Protein AF-A0A0B1T9X6-F1 (afdb_monomer)

pLDDT: mean 71.66, std 19.85, range [25.98, 96.75]

Sequence (290 aa):
MVSLGGEGAFPPGSTVHFKTALGASLQAQVVCFDPALKVLVVRDTSSGKPTVRMFNIALISEIREIAGPANGDTLETMFSPSSMSNQQVNDRSAMAENRRCIEAMETDVPLEGQRAFIQLRRTLDDVRWKGEDISVLERVIVRPPYTPESAAALHEGDSQAQSALMHVRKILSKPFVPEVRLTPCCDAPEGNGESHMTDSDDEIPRLPADTLAILQQFQEEQRKIAEGVVDVVAEDWQLSQFWYASETALQLCRELVDAVERKGWIACISCPTLIQYFSDVPVSFYGTKY

Solvent-accessible surface area (backbone atoms only — not comparable to full-atom values): 17979 Å² total; per-residue (Å²): 132,79,82,73,56,66,101,70,72,66,52,53,32,15,30,36,35,31,26,44,79,87,68,51,76,47,68,31,31,31,61,45,64,41,82,87,80,31,38,36,31,29,43,33,51,86,81,78,52,83,39,83,47,78,40,56,52,86,53,43,42,80,71,40,80,79,39,70,51,55,99,73,52,40,73,63,63,75,63,54,67,84,78,70,50,75,65,56,53,52,49,48,50,52,49,51,50,48,55,51,51,48,74,71,51,89,58,95,71,53,72,53,47,53,52,41,48,56,59,46,47,78,80,38,94,51,61,43,78,56,80,85,29,38,37,34,72,90,26,25,38,32,30,78,82,39,45,43,82,40,43,42,42,75,43,87,88,37,69,65,19,51,53,49,36,56,51,51,29,60,51,54,68,49,82,89,73,77,89,70,80,82,72,79,93,79,76,81,86,84,82,81,89,86,89,82,93,80,93,76,99,70,83,68,86,72,68,56,68,69,60,46,52,52,51,50,51,52,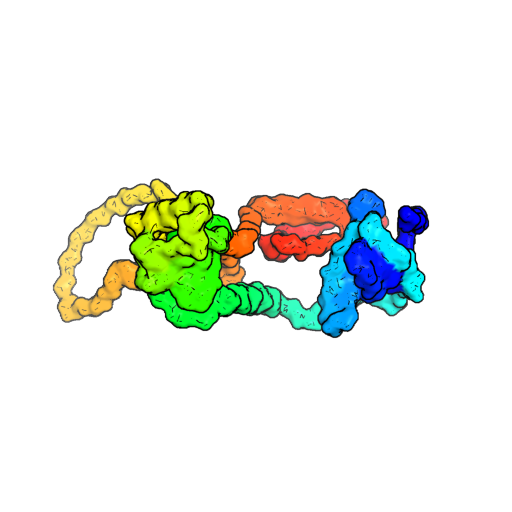53,51,50,53,49,36,57,73,70,68,49,70,70,69,77,74,71,39,75,92,72,72,45,78,69,64,54,72,71,57,32,46,50,51,46,50,54,51,55,68,72,38,56,103,84,62,84,86,82,81,73,99,46,74,56,45,68,70,40,54,79,73,50,75,82,75,74,80,79,71,92,128

Radius of gyration: 28.31 Å; Cα contacts (8 Å, |Δi|>4): 301; chains: 1; bounding box: 58×73×75 Å

Secondary structure (DSSP, 8-state):
-----T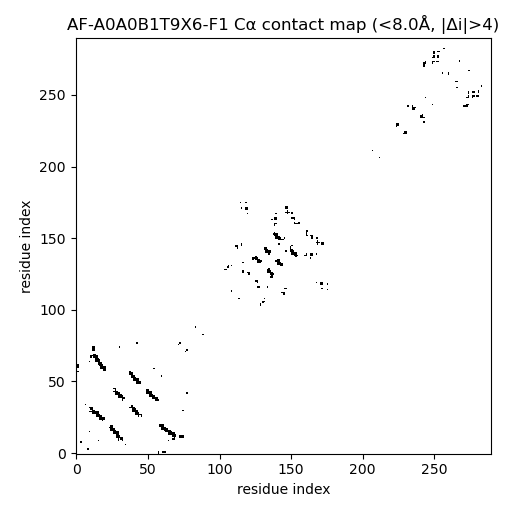TTSS-TT-EEEEE-TTS-EEEEEEEEEETTTTEEEEEE-TTSS-EEEEEEGGG-EEEEEEE---TT--HHHHS--SS--HHHHHHHHHHHHHHHHHHT-SS---HHHHHHHHHHHTT-S-EEEETTEEEETTTEEE-TT-SGGGEEES-TT-HHHHHHHHHHHHHHTS-----PPPPPS--------------------PPPHHHHHHHHHHHHHHHHHHTT--------GGGT-PPPPHHHHHHHHHHHHHHS-TT-----SS-HHHHHHTTTS---------

InterPro domains:
  IPR019181 LSM12, anticodon-binding domain [PF09793] (92-171)
  IPR019181 LSM12, anticodon-binding domain [SM00995] (80-171)
  IPR039683 Protein Lsm12-lik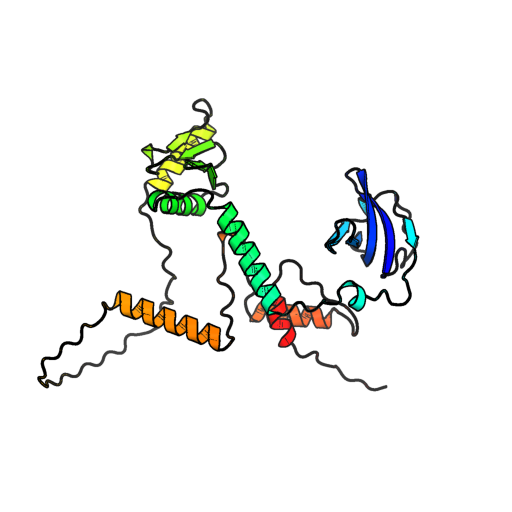e [PTHR13542] (9-175)
  IPR041370 Methyltransferase EEF1AKMT1/ZCCHC4 [PF10237] (235-279)
  IPR047574 AD domain [PS52001] (82-180)
  IPR048478 LSM12, LSM domain [PF21166] (9-62)

Foldseek 3Di:
DPPQDPDPSADQQFWKWWAALVRDIAIFGWHDADPVQQKTWTFGCPVVDTDIDIDNNVRIPDIDGPGHHDDPRDNCSSPVPPDDDPVNVVVVVVVVVVVVVCVQDPDPADPQRVLLQVLLVVPAVDWGDDDQWIQGPVFWIAHPVRALVSIDGPDPPDPVSVVVSVVSNVSRPDDRDDDDDDDPPDDDDDDDDDDDDDDDPPPPPDDDPVVVVVVVVVVVVVVCVVVVVPPDPPDDPVVVLDADDPVRLLVVLVVVLVVAPPDGDDDDDSHVNNVVCNVVHPSPPPDDDD

Organism: Oesophagostomum dentatum (NCBI:txid61180)

Nearest PDB structures (foldseek):
  1y96-assembly2_D  TM=8.268E-01  e=1.806E-02  Homo sapiens
  4zn3-assembly1_A  TM=7.501E-01  e=2.417E-02  Methanocaldococcus jannaschii DSM 2661
  2lq8-assembly1_A  TM=7.899E-01  e=3.051E-02  Thermotoga maritima
  7w2p-assembly1_A  TM=6.243E-01  e=1.431E-02  Homo sapiens
  1m1g-assembly3_C  TM=7.651E-01  e=1.470E-01  Aquifex aeolicus

Mean predicted aligned error: 19.94 Å

Structure (mmCIF, N/CA/C/O backbone):
data_AF-A0A0B1T9X6-F1
#
_entry.id   AF-A0A0B1T9X6-F1
#
loop_
_atom_site.group_PDB
_atom_site.id
_atom_site.type_symbol
_atom_site.label_atom_id
_atom_site.label_alt_id
_atom_site.label_comp_id
_atom_site.label_asym_id
_atom_site.label_entity_id
_atom_site.label_seq_id
_atom_site.pdbx_PDB_ins_code
_atom_site.Cartn_x
_atom_site.Cartn_y
_atom_site.Cartn_z
_atom_site.occupancy
_atom_site.B_iso_or_equiv
_atom_site.auth_seq_id
_atom_site.auth_comp_id
_atom_site.auth_asym_id
_atom_site.auth_atom_id
_atom_site.pdbx_PDB_model_num
ATOM 1 N N . MET A 1 1 ? 8.237 17.333 -22.071 1.00 41.16 1 MET A N 1
ATOM 2 C CA . MET A 1 1 ? 7.999 15.938 -22.493 1.00 41.16 1 MET A CA 1
ATOM 3 C C . MET A 1 1 ? 9.348 15.246 -22.496 1.00 41.16 1 MET A C 1
ATOM 5 O O . MET A 1 1 ? 10.253 15.732 -23.162 1.00 41.16 1 MET A O 1
ATOM 9 N N . VAL A 1 2 ? 9.529 14.225 -21.662 1.00 47.25 2 VAL A N 1
ATOM 10 C CA . VAL A 1 2 ? 10.784 13.468 -21.624 1.00 47.25 2 VAL A CA 1
ATOM 11 C C . VAL A 1 2 ? 10.852 12.658 -22.915 1.00 47.25 2 VAL A C 1
ATOM 13 O O . VAL A 1 2 ? 9.923 11.905 -23.202 1.00 47.25 2 VAL A O 1
ATOM 16 N N . SER A 1 3 ? 11.892 12.859 -23.724 1.00 43.72 3 SER A N 1
ATOM 17 C CA . SER A 1 3 ? 12.101 12.060 -24.930 1.00 43.72 3 SER A CA 1
ATOM 18 C C . SER A 1 3 ? 12.510 10.662 -24.479 1.00 43.72 3 SER A C 1
ATOM 20 O O . SER A 1 3 ? 13.675 10.422 -24.176 1.00 43.72 3 SER A O 1
ATOM 22 N N . LEU A 1 4 ? 11.536 9.764 -24.346 1.00 55.19 4 LEU A N 1
ATOM 23 C CA . LEU A 1 4 ? 11.804 8.350 -24.133 1.00 55.19 4 LEU A CA 1
ATOM 24 C C . LEU A 1 4 ? 12.452 7.857 -25.428 1.00 55.19 4 LEU A C 1
ATOM 26 O O . LEU A 1 4 ? 11.775 7.740 -26.449 1.00 55.19 4 LEU A O 1
ATOM 30 N N . GLY A 1 5 ? 13.772 7.647 -25.410 1.00 42.53 5 GLY A N 1
ATOM 31 C CA . GLY A 1 5 ? 14.417 6.810 -26.421 1.00 42.53 5 GLY A CA 1
ATOM 32 C C . GLY A 1 5 ? 13.645 5.492 -26.524 1.00 42.53 5 GLY A C 1
ATOM 33 O O . GLY A 1 5 ? 13.033 5.077 -25.537 1.00 42.53 5 GLY A O 1
ATOM 34 N N . GLY A 1 6 ? 13.588 4.905 -27.721 1.00 40.66 6 GLY A N 1
ATOM 35 C CA . GLY A 1 6 ? 12.808 3.694 -28.007 1.00 40.66 6 GLY A CA 1
ATOM 36 C C . GLY A 1 6 ? 13.055 2.541 -27.024 1.00 40.66 6 GLY A C 1
ATOM 37 O O . GLY A 1 6 ? 13.938 2.633 -26.174 1.00 40.66 6 GLY A O 1
ATOM 38 N N . GLU A 1 7 ? 12.243 1.482 -27.135 1.00 41.78 7 GLU A N 1
ATOM 39 C CA . GLU A 1 7 ? 12.299 0.249 -26.324 1.00 41.78 7 GLU A CA 1
ATOM 40 C C . GLU A 1 7 ? 13.706 -0.019 -25.753 1.00 41.78 7 GLU A C 1
ATOM 42 O O . GLU A 1 7 ? 14.607 -0.427 -26.481 1.00 41.78 7 GLU A O 1
ATOM 47 N N . GLY A 1 8 ? 13.919 0.291 -24.465 1.00 54.66 8 GLY A N 1
ATOM 48 C CA . GLY A 1 8 ? 15.234 0.156 -23.819 1.00 54.66 8 GLY A CA 1
ATOM 49 C C . GLY A 1 8 ? 15.874 1.420 -23.229 1.00 54.66 8 GLY A C 1
ATOM 50 O O . GLY A 1 8 ? 17.067 1.387 -22.948 1.00 54.66 8 GLY A O 1
ATOM 51 N N . ALA A 1 9 ? 15.136 2.512 -22.987 1.00 67.31 9 ALA A N 1
ATOM 52 C CA . ALA A 1 9 ? 15.718 3.755 -22.449 1.00 67.31 9 ALA A CA 1
ATOM 53 C C . ALA A 1 9 ? 16.514 3.600 -21.133 1.00 67.31 9 ALA A C 1
ATOM 55 O O . ALA A 1 9 ? 17.388 4.422 -20.877 1.00 67.31 9 ALA A O 1
ATOM 56 N N . PHE A 1 10 ? 16.215 2.583 -20.312 1.00 79.00 10 PHE A N 1
ATOM 57 C CA . PHE A 1 10 ? 16.899 2.325 -19.042 1.00 79.00 10 PHE A CA 1
ATOM 58 C C . PHE A 1 10 ? 16.990 0.815 -18.771 1.00 79.00 10 PHE A C 1
ATOM 60 O O . PHE A 1 10 ? 15.999 0.221 -18.330 1.00 79.00 10 PHE A O 1
ATOM 67 N N . PRO A 1 11 ? 18.130 0.161 -19.048 1.00 83.44 11 PRO A N 1
ATOM 68 C CA . PRO A 1 11 ? 18.280 -1.253 -18.737 1.00 83.44 11 PRO A CA 1
ATOM 69 C C . PRO A 1 11 ? 18.243 -1.497 -17.214 1.00 83.44 11 PRO A C 1
ATOM 71 O O . PRO A 1 11 ? 18.708 -0.652 -16.441 1.00 83.44 11 PRO A O 1
ATOM 74 N N . PRO A 1 12 ? 17.705 -2.643 -16.751 1.00 86.81 12 PRO A N 1
ATOM 75 C CA . PRO A 1 12 ? 17.839 -3.059 -15.357 1.00 86.81 12 PRO A CA 1
ATOM 76 C C . PRO A 1 12 ? 19.303 -3.011 -14.907 1.00 86.81 12 PRO A C 1
ATOM 78 O O . PRO A 1 12 ? 20.189 -3.469 -15.624 1.00 86.81 12 PRO A O 1
ATOM 81 N N . GLY A 1 13 ? 19.555 -2.437 -13.732 1.00 87.19 13 GLY A N 1
ATOM 82 C CA . GLY A 1 13 ? 20.894 -2.230 -13.175 1.0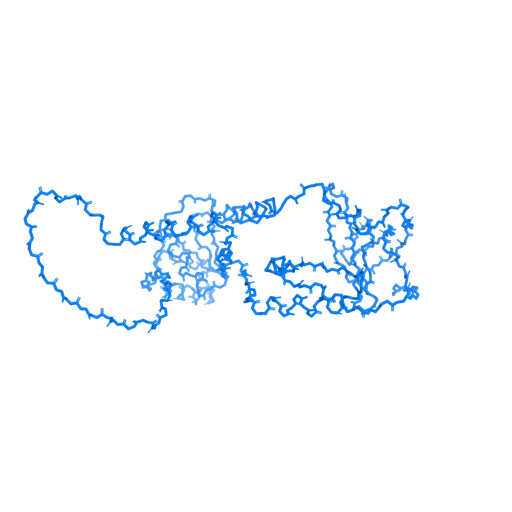0 87.19 13 GLY A CA 1
ATOM 83 C C . GLY A 1 13 ? 21.503 -0.861 -13.457 1.00 87.19 13 GLY A C 1
ATOM 84 O O . GLY A 1 13 ? 22.372 -0.439 -12.695 1.00 87.19 13 GLY A O 1
ATOM 85 N N . SER A 1 14 ? 21.015 -0.117 -14.455 1.00 90.06 14 SER A N 1
ATOM 86 C CA . SER A 1 14 ? 21.470 1.258 -14.688 1.00 90.06 14 SER A CA 1
ATOM 87 C C . SER A 1 14 ? 21.170 2.157 -13.495 1.00 90.06 14 SER A C 1
ATOM 89 O O . SER A 1 14 ? 20.117 2.067 -12.868 1.00 90.06 14 SER A O 1
ATOM 91 N N . THR A 1 15 ? 22.069 3.089 -13.205 1.00 91.88 15 THR A N 1
ATOM 92 C CA . THR A 1 15 ? 21.799 4.174 -12.265 1.00 91.88 15 THR A CA 1
ATOM 93 C C . THR A 1 15 ? 21.240 5.367 -13.022 1.00 91.88 15 THR A C 1
ATOM 95 O O . THR A 1 15 ? 21.870 5.893 -13.943 1.00 91.88 15 THR A O 1
ATOM 98 N N . VAL A 1 16 ? 20.067 5.828 -12.599 1.00 93.81 16 VAL A N 1
ATOM 99 C CA . VAL A 1 16 ? 19.400 7.004 -13.156 1.00 93.81 16 VAL A CA 1
ATOM 100 C C . VAL A 1 16 ? 19.333 8.121 -12.129 1.00 93.81 16 VAL A C 1
ATOM 102 O O . VAL A 1 16 ? 19.187 7.885 -10.930 1.00 93.81 16 VAL A O 1
ATOM 105 N N . HIS A 1 17 ? 19.412 9.351 -12.618 1.00 94.19 17 HIS A N 1
ATOM 106 C CA . HIS A 1 17 ? 19.155 10.560 -11.855 1.00 94.19 17 HIS A CA 1
ATOM 107 C C . HIS A 1 17 ? 17.959 11.292 -12.456 1.00 94.19 17 HIS A C 1
ATOM 109 O O . HIS A 1 17 ? 17.925 11.511 -13.666 1.00 94.19 17 HIS A O 1
ATOM 115 N N . PHE A 1 18 ? 16.994 11.695 -11.632 1.00 94.00 18 PHE A N 1
ATOM 116 C CA . PHE A 1 18 ? 15.799 12.398 -12.096 1.00 94.00 18 PHE A CA 1
ATOM 117 C C . PHE A 1 18 ? 15.167 13.292 -11.027 1.00 94.00 18 PHE A C 1
ATOM 119 O O . PHE A 1 18 ? 15.456 13.162 -9.839 1.00 94.00 18 PHE A O 1
ATOM 126 N N . LYS A 1 19 ? 14.262 14.184 -11.449 1.00 92.44 19 LYS A N 1
ATOM 127 C CA . LYS A 1 19 ? 13.443 15.013 -10.556 1.00 92.44 19 LYS A CA 1
ATOM 128 C C . LYS A 1 19 ? 12.001 14.523 -10.516 1.00 92.44 19 LYS A C 1
ATOM 130 O O . LYS A 1 19 ? 11.356 14.343 -11.549 1.00 92.44 19 LYS A O 1
ATOM 135 N N . THR A 1 20 ? 11.483 14.334 -9.309 1.00 90.69 20 THR A N 1
ATOM 136 C CA . THR A 1 20 ? 10.070 14.010 -9.067 1.00 90.69 20 THR A CA 1
ATOM 137 C C . THR A 1 20 ? 9.169 15.218 -9.348 1.00 90.69 20 THR A C 1
ATOM 139 O O . THR A 1 20 ? 9.634 16.359 -9.347 1.00 90.69 20 THR A O 1
ATOM 142 N N . ALA A 1 21 ? 7.862 14.991 -9.514 1.00 87.31 21 ALA A N 1
ATOM 143 C CA . ALA A 1 21 ? 6.872 16.065 -9.658 1.00 87.31 21 ALA A CA 1
ATOM 144 C C . ALA A 1 21 ? 6.845 17.050 -8.470 1.00 87.31 21 ALA A C 1
ATOM 146 O O . ALA A 1 21 ? 6.421 18.190 -8.627 1.00 87.31 21 ALA A O 1
ATOM 147 N N . LEU A 1 22 ? 7.325 16.626 -7.295 1.00 88.19 22 LEU A N 1
ATOM 148 C CA . LEU A 1 22 ? 7.435 17.453 -6.089 1.00 88.19 22 LEU A CA 1
ATOM 149 C C . LEU A 1 22 ? 8.758 18.241 -6.019 1.00 88.19 22 LEU A C 1
ATOM 151 O O . LEU A 1 22 ? 9.041 18.882 -5.012 1.00 88.19 22 LEU A O 1
ATOM 155 N N . GLY A 1 23 ? 9.597 18.173 -7.057 1.00 84.50 23 GLY A N 1
ATOM 156 C CA . GLY A 1 23 ? 10.872 18.891 -7.138 1.00 84.50 23 GLY A CA 1
ATOM 157 C C . GLY A 1 23 ? 12.052 18.203 -6.444 1.00 84.50 23 GLY A C 1
ATOM 158 O O . GLY A 1 23 ? 13.175 18.692 -6.545 1.00 84.50 23 GLY A O 1
ATOM 159 N N . ALA A 1 24 ? 11.843 17.058 -5.783 1.00 88.25 24 ALA A N 1
ATOM 160 C CA . ALA A 1 24 ? 12.932 16.291 -5.180 1.00 88.25 24 ALA A CA 1
ATOM 161 C C . ALA A 1 24 ? 13.794 15.615 -6.259 1.00 88.25 24 ALA A C 1
ATOM 163 O O . ALA A 1 24 ? 13.250 14.981 -7.167 1.00 88.25 24 ALA A O 1
ATOM 164 N N . SER A 1 25 ? 15.119 15.730 -6.131 1.00 91.75 25 SER A N 1
ATOM 165 C CA . SER A 1 25 ? 16.105 15.061 -6.988 1.00 91.75 25 SER A CA 1
ATOM 166 C C . SER A 1 25 ? 16.466 13.702 -6.396 1.00 91.75 25 SER A C 1
ATOM 168 O O . SER A 1 25 ? 16.796 13.625 -5.213 1.00 91.75 25 SER A O 1
ATOM 170 N N . LEU A 1 26 ? 16.410 12.642 -7.200 1.00 92.50 26 LEU A N 1
ATOM 171 C CA . LEU A 1 26 ? 16.699 11.276 -6.772 1.00 92.50 26 LEU A CA 1
ATOM 172 C C . LEU A 1 26 ? 17.719 10.626 -7.705 1.00 92.50 26 LEU A C 1
ATOM 174 O O . LEU A 1 26 ? 17.610 10.736 -8.925 1.00 92.50 26 LEU A O 1
ATOM 178 N N . GLN A 1 27 ? 18.675 9.913 -7.113 1.00 93.94 27 GLN A N 1
ATOM 179 C CA . GLN A 1 27 ? 19.577 8.998 -7.801 1.00 93.94 27 GLN A CA 1
ATOM 180 C C . GLN A 1 27 ? 19.293 7.579 -7.307 1.00 93.94 27 GLN A C 1
ATOM 182 O O . GLN A 1 27 ? 19.353 7.331 -6.104 1.00 93.94 27 GLN A O 1
ATOM 187 N N . ALA A 1 28 ? 18.962 6.664 -8.213 1.00 93.50 28 ALA A N 1
ATOM 188 C CA . ALA A 1 28 ? 18.563 5.306 -7.854 1.00 93.50 28 ALA A CA 1
ATOM 189 C C . ALA A 1 28 ? 18.888 4.305 -8.971 1.00 93.50 28 ALA A C 1
ATOM 191 O O . ALA A 1 28 ? 19.046 4.684 -10.133 1.00 93.50 28 ALA A O 1
ATOM 192 N N . GLN A 1 29 ? 18.982 3.025 -8.610 1.00 92.31 29 GLN A N 1
ATOM 193 C CA . GLN A 1 29 ? 19.252 1.940 -9.551 1.00 92.31 29 GLN A CA 1
ATOM 194 C C . GLN A 1 29 ? 17.944 1.425 -10.158 1.00 92.31 29 GLN A C 1
ATOM 196 O O . GLN A 1 29 ? 16.970 1.210 -9.442 1.00 92.31 29 GLN A O 1
ATOM 201 N N . VAL A 1 30 ? 17.901 1.228 -11.470 1.00 91.88 30 VAL A N 1
ATOM 202 C CA . VAL A 1 30 ? 16.722 0.754 -12.200 1.00 91.88 30 VAL A CA 1
ATOM 203 C C . VAL A 1 30 ? 16.519 -0.729 -11.928 1.00 91.88 30 VAL A C 1
ATOM 205 O O . VAL A 1 30 ? 17.425 -1.535 -12.116 1.00 91.88 30 VAL A O 1
ATOM 208 N N . VAL A 1 31 ? 15.312 -1.083 -11.498 1.00 89.81 31 VAL A N 1
ATOM 209 C CA . VAL A 1 31 ? 14.886 -2.469 -11.274 1.00 89.81 31 VAL A CA 1
ATOM 210 C C . VAL A 1 31 ? 14.196 -2.985 -12.532 1.00 89.81 31 VAL A C 1
ATOM 212 O O . VAL A 1 31 ? 14.605 -3.987 -13.108 1.00 89.81 31 VAL A O 1
ATOM 215 N N . CYS A 1 32 ? 13.174 -2.265 -12.989 1.00 87.56 32 CYS A N 1
ATOM 216 C CA . CYS A 1 32 ? 12.508 -2.511 -14.259 1.00 87.56 32 CYS A CA 1
ATOM 217 C C . CYS A 1 32 ? 11.812 -1.239 -14.750 1.00 87.56 32 CYS A C 1
ATOM 219 O O . CYS A 1 32 ? 11.565 -0.296 -13.990 1.00 87.56 32 CYS A O 1
ATOM 221 N N . PHE A 1 33 ? 11.496 -1.219 -16.040 1.00 88.62 33 PHE A N 1
ATOM 222 C CA . PHE A 1 33 ? 10.748 -0.144 -16.667 1.00 88.62 33 PHE A CA 1
ATOM 223 C C . PHE A 1 33 ? 9.706 -0.738 -17.609 1.00 88.62 33 PHE A C 1
ATOM 225 O O . PHE A 1 33 ? 10.056 -1.464 -18.536 1.00 88.62 33 PHE A O 1
ATOM 232 N N . ASP A 1 34 ? 8.440 -0.404 -17.370 1.00 86.12 34 ASP A N 1
ATOM 233 C CA . ASP A 1 34 ? 7.341 -0.720 -18.271 1.00 86.12 34 ASP A CA 1
ATOM 234 C C . ASP A 1 34 ? 6.987 0.533 -19.096 1.00 86.12 34 ASP A C 1
ATOM 236 O O . ASP A 1 34 ? 6.410 1.497 -18.567 1.00 86.12 34 ASP A O 1
ATOM 240 N N . PRO A 1 35 ? 7.324 0.562 -20.398 1.00 83.06 35 PRO A N 1
ATOM 241 C CA . PRO A 1 35 ? 7.042 1.705 -21.255 1.00 83.06 35 PRO A CA 1
ATOM 242 C C . PRO A 1 35 ? 5.557 1.864 -21.603 1.00 83.06 35 PRO A C 1
ATOM 244 O O . PRO A 1 35 ? 5.154 2.988 -21.935 1.00 83.06 35 PRO A O 1
ATOM 247 N N . ALA A 1 36 ? 4.760 0.792 -21.544 1.00 84.06 36 ALA A N 1
ATOM 248 C CA . ALA A 1 36 ? 3.329 0.809 -21.836 1.00 84.06 36 ALA A CA 1
ATOM 249 C C . ALA A 1 36 ? 2.547 1.379 -20.647 1.00 84.06 36 ALA A C 1
ATOM 251 O O . ALA A 1 36 ? 1.783 2.331 -20.813 1.00 84.06 36 ALA A O 1
ATOM 252 N N . LEU A 1 37 ? 2.821 0.880 -19.439 1.00 86.75 37 LEU A N 1
ATOM 253 C CA . LEU A 1 37 ? 2.224 1.367 -18.192 1.00 86.75 37 LEU A CA 1
ATOM 254 C C . LEU A 1 37 ? 2.865 2.661 -17.680 1.00 86.75 37 LEU A C 1
ATOM 256 O O . LEU A 1 37 ? 2.345 3.281 -16.753 1.00 86.75 37 LEU A O 1
ATOM 260 N N . LYS A 1 38 ? 3.984 3.088 -18.281 1.00 89.81 38 LYS A N 1
ATOM 261 C CA . LYS A 1 38 ? 4.762 4.262 -17.854 1.00 89.81 38 LYS A CA 1
ATOM 262 C C . LYS A 1 38 ? 5.260 4.127 -16.413 1.00 89.81 38 LYS A C 1
ATOM 264 O O . LYS A 1 38 ? 5.402 5.128 -15.714 1.00 89.81 38 LYS A O 1
ATOM 269 N N . VAL A 1 39 ? 5.560 2.907 -15.976 1.00 91.19 39 VAL A N 1
ATOM 270 C CA . VAL A 1 39 ? 6.010 2.621 -14.610 1.00 91.19 39 VAL A CA 1
ATOM 271 C C . VAL A 1 39 ? 7.515 2.403 -14.607 1.00 91.19 39 VAL A C 1
ATOM 273 O O . VAL A 1 39 ? 8.021 1.492 -15.253 1.00 91.19 39 VAL A O 1
ATOM 276 N N . LEU A 1 40 ? 8.231 3.235 -13.854 1.00 92.06 40 LEU A N 1
ATOM 277 C CA . LEU A 1 40 ? 9.646 3.068 -13.549 1.00 92.06 40 LEU A CA 1
ATOM 278 C C . LEU A 1 40 ? 9.788 2.567 -12.112 1.00 92.06 40 LEU A C 1
ATOM 280 O O . LEU A 1 40 ? 9.362 3.246 -11.176 1.00 92.06 40 LEU A O 1
ATOM 284 N N . VAL A 1 41 ? 10.413 1.408 -11.932 1.00 92.12 41 VAL A N 1
ATOM 285 C CA . VAL A 1 41 ? 10.720 0.852 -10.613 1.00 92.12 41 VAL A CA 1
ATOM 286 C C . VAL A 1 41 ? 12.209 1.010 -10.348 1.00 92.12 41 VAL A C 1
ATOM 288 O O . VAL A 1 41 ? 13.040 0.610 -11.165 1.00 92.12 41 VAL A O 1
ATOM 291 N N . VAL A 1 42 ? 12.553 1.593 -9.201 1.00 92.75 42 VAL A N 1
ATOM 292 C CA . VAL A 1 42 ? 13.942 1.830 -8.798 1.00 92.75 42 VAL A CA 1
ATOM 293 C C . VAL A 1 42 ? 14.217 1.337 -7.383 1.00 92.75 42 VAL A C 1
ATOM 295 O O . VAL A 1 42 ? 13.347 1.365 -6.510 1.00 92.75 42 VAL A O 1
ATOM 298 N N . ARG A 1 43 ? 15.460 0.926 -7.151 1.00 91.44 43 ARG A N 1
ATOM 299 C CA . ARG A 1 43 ? 16.040 0.644 -5.845 1.00 91.44 43 ARG A CA 1
ATOM 300 C C . ARG A 1 43 ? 16.815 1.875 -5.383 1.00 91.44 43 ARG A C 1
ATOM 302 O O . ARG A 1 43 ? 17.817 2.262 -5.981 1.00 91.44 43 ARG A O 1
ATOM 309 N N . ASP A 1 44 ? 16.337 2.479 -4.308 1.00 91.00 44 ASP A N 1
ATOM 310 C CA . ASP A 1 44 ? 16.920 3.645 -3.654 1.00 91.00 44 ASP A CA 1
ATOM 311 C C . ASP A 1 44 ? 17.648 3.208 -2.375 1.00 91.00 44 ASP A C 1
ATOM 313 O O . ASP A 1 44 ? 17.053 2.596 -1.487 1.00 91.00 44 ASP A O 1
ATOM 317 N N . THR A 1 45 ? 18.941 3.507 -2.282 1.00 86.19 45 THR A N 1
ATOM 318 C CA . THR A 1 45 ? 19.784 3.209 -1.112 1.00 86.19 45 THR A CA 1
ATOM 319 C C . THR A 1 45 ? 20.251 4.470 -0.383 1.00 86.19 45 THR A C 1
ATOM 321 O O . THR A 1 45 ? 21.058 4.372 0.539 1.00 86.19 45 THR A O 1
ATOM 324 N N . SER A 1 46 ? 19.754 5.654 -0.760 1.00 81.69 46 SER A N 1
ATOM 325 C CA . SER A 1 46 ? 20.198 6.946 -0.210 1.00 81.69 46 SER A CA 1
ATOM 326 C C . SER A 1 46 ? 19.982 7.083 1.303 1.00 81.69 46 SER A C 1
ATOM 328 O O . SER A 1 46 ? 20.741 7.770 1.980 1.00 81.69 46 SER A O 1
ATOM 330 N N . SER A 1 47 ? 18.987 6.384 1.857 1.00 77.50 47 SER A N 1
ATOM 331 C CA . SER A 1 47 ? 18.656 6.373 3.288 1.00 77.50 47 SER A CA 1
ATOM 332 C C . SER A 1 47 ? 19.431 5.326 4.105 1.00 77.50 47 SER A C 1
ATOM 334 O O . SER A 1 47 ? 19.134 5.115 5.281 1.00 77.50 47 SER A O 1
ATOM 336 N N . GLY A 1 48 ? 20.379 4.610 3.490 1.00 77.25 48 GLY A N 1
ATOM 337 C CA . GLY A 1 48 ? 21.109 3.494 4.103 1.00 77.25 48 GLY A CA 1
ATOM 338 C C . GLY A 1 48 ? 20.318 2.181 4.182 1.00 77.25 48 GLY A C 1
ATOM 339 O O . GLY A 1 48 ? 20.917 1.124 4.372 1.00 77.25 48 GLY A O 1
ATOM 340 N N . LYS A 1 49 ? 18.990 2.208 3.981 1.00 79.56 49 LYS A N 1
ATOM 341 C CA . LYS A 1 49 ? 18.151 1.011 3.814 1.00 79.56 49 LYS A CA 1
ATOM 342 C C . LYS A 1 49 ? 17.662 0.910 2.366 1.00 79.56 49 LYS A C 1
ATOM 344 O O . LYS A 1 49 ? 17.055 1.865 1.879 1.00 79.56 49 LYS A O 1
ATOM 349 N N . PRO A 1 50 ? 17.866 -0.231 1.680 1.00 83.19 50 PRO A N 1
ATOM 350 C CA . PRO A 1 50 ? 17.379 -0.401 0.318 1.00 83.19 50 PRO A CA 1
ATOM 351 C C . PRO A 1 50 ? 15.850 -0.326 0.300 1.00 83.19 50 PRO A C 1
ATOM 353 O O . PRO A 1 50 ? 15.172 -1.098 0.974 1.00 83.19 50 PRO A O 1
ATOM 356 N N . THR A 1 51 ? 15.320 0.619 -0.470 1.00 87.00 51 THR A N 1
ATOM 357 C CA . THR A 1 51 ? 13.886 0.882 -0.612 1.00 87.00 51 THR A CA 1
ATOM 358 C C . THR A 1 51 ? 13.502 0.759 -2.080 1.00 87.00 51 THR A C 1
ATOM 360 O O . THR A 1 51 ? 14.122 1.390 -2.934 1.00 87.00 51 THR A O 1
ATOM 363 N N . VAL A 1 52 ? 12.475 -0.032 -2.387 1.00 90.38 52 VAL A N 1
ATOM 364 C CA . VAL A 1 52 ? 11.899 -0.084 -3.738 1.00 90.38 52 VAL A CA 1
ATOM 365 C C . VAL A 1 52 ? 10.879 1.036 -3.875 1.00 90.38 52 VAL A C 1
ATOM 367 O O . VAL A 1 52 ? 10.003 1.188 -3.024 1.00 90.38 52 VAL A O 1
ATOM 370 N N . ARG A 1 53 ? 10.990 1.833 -4.937 1.00 90.88 53 ARG A N 1
ATOM 371 C CA . ARG A 1 53 ? 10.050 2.912 -5.251 1.00 90.88 53 ARG A CA 1
ATOM 372 C C . ARG A 1 53 ? 9.553 2.765 -6.679 1.00 90.88 53 ARG A C 1
ATOM 374 O O . ARG A 1 53 ? 10.331 2.470 -7.582 1.00 90.88 53 ARG A O 1
ATOM 381 N N . MET A 1 54 ? 8.263 3.010 -6.873 1.00 92.62 54 MET A N 1
ATOM 382 C CA . MET A 1 54 ? 7.615 2.998 -8.181 1.00 92.62 54 MET A CA 1
ATOM 383 C C . MET A 1 54 ? 7.210 4.422 -8.537 1.00 92.62 54 MET A C 1
ATOM 385 O O . MET A 1 54 ? 6.605 5.123 -7.726 1.00 92.62 54 MET A O 1
ATOM 389 N N . PHE A 1 55 ? 7.537 4.848 -9.748 1.00 92.62 55 PHE A N 1
ATOM 390 C CA . PHE A 1 55 ? 7.212 6.170 -10.249 1.00 92.62 55 PHE A CA 1
ATOM 391 C C . PHE A 1 55 ? 6.481 6.067 -11.577 1.00 92.62 55 PHE A C 1
ATOM 393 O O . PHE A 1 55 ? 6.855 5.286 -12.449 1.00 92.62 55 PHE A O 1
ATOM 400 N N . ASN A 1 56 ? 5.480 6.923 -11.761 1.00 92.25 56 ASN A N 1
ATOM 401 C CA . ASN A 1 56 ? 4.966 7.192 -13.092 1.00 92.25 56 ASN A CA 1
ATOM 402 C C . ASN A 1 56 ? 5.989 8.064 -13.836 1.00 92.25 56 ASN A C 1
ATOM 404 O O . ASN A 1 56 ? 6.198 9.224 -13.471 1.00 92.25 56 ASN A O 1
ATOM 408 N N . ILE A 1 57 ? 6.622 7.521 -14.877 1.00 90.94 57 ILE A N 1
ATOM 409 C CA . ILE A 1 57 ? 7.676 8.216 -15.625 1.00 90.94 57 ILE A CA 1
ATOM 410 C C . ILE A 1 57 ? 7.161 9.480 -16.325 1.00 90.94 57 ILE A C 1
ATOM 412 O O . ILE A 1 57 ? 7.933 10.404 -16.560 1.00 90.94 57 ILE A O 1
ATOM 416 N N . ALA A 1 58 ? 5.857 9.570 -16.612 1.00 89.31 58 ALA A N 1
ATOM 417 C CA . ALA A 1 58 ? 5.259 10.775 -17.186 1.00 89.31 58 ALA A CA 1
ATOM 418 C C . ALA A 1 58 ? 5.264 11.966 -16.209 1.00 89.31 58 ALA A C 1
ATOM 420 O O . ALA A 1 58 ? 5.184 13.114 -16.645 1.00 89.31 58 ALA A O 1
ATOM 421 N N . LEU A 1 59 ? 5.374 11.698 -14.903 1.00 90.38 59 LEU A N 1
ATOM 422 C CA . LEU A 1 59 ? 5.445 12.702 -13.837 1.00 90.38 59 LEU A CA 1
ATOM 423 C C . LEU A 1 59 ? 6.885 13.002 -13.396 1.00 90.38 59 LEU A C 1
ATOM 425 O O . LEU A 1 59 ? 7.105 13.788 -12.475 1.00 90.38 59 LEU A O 1
ATOM 429 N N . ILE A 1 60 ? 7.869 12.371 -14.033 1.00 90.00 60 ILE A N 1
ATOM 430 C CA . ILE A 1 60 ? 9.284 12.621 -13.793 1.00 90.00 60 ILE A CA 1
ATOM 431 C C . ILE A 1 60 ? 9.791 13.654 -14.805 1.00 90.00 60 ILE A C 1
ATOM 433 O O . ILE A 1 60 ? 9.443 13.626 -15.985 1.00 90.00 60 ILE A O 1
ATOM 437 N N . SER A 1 61 ? 10.657 14.557 -14.349 1.00 88.12 61 SER A N 1
ATOM 438 C CA . SER A 1 61 ? 11.400 15.474 -15.213 1.00 88.12 61 SER A CA 1
ATOM 439 C C . SER A 1 61 ? 12.905 15.208 -15.137 1.00 88.12 61 SER A C 1
ATOM 441 O O . SER A 1 61 ? 13.411 14.650 -14.165 1.00 88.12 61 SER A O 1
ATOM 443 N N . GLU A 1 62 ? 13.624 15.594 -16.195 1.00 86.19 62 GLU A N 1
ATOM 444 C CA . GLU A 1 62 ? 15.095 15.571 -16.248 1.00 86.19 62 GLU A CA 1
ATOM 445 C C . GLU A 1 62 ? 15.753 14.205 -15.970 1.00 86.19 62 GLU A C 1
ATOM 447 O O . GLU A 1 62 ? 16.888 14.163 -15.498 1.00 86.19 62 GLU A O 1
ATOM 452 N N . ILE A 1 63 ? 15.078 13.091 -16.269 1.00 90.56 63 ILE A N 1
ATOM 453 C CA . ILE A 1 63 ? 15.686 11.766 -16.115 1.00 90.56 63 ILE A CA 1
ATOM 454 C C . ILE A 1 63 ? 16.883 11.592 -17.053 1.00 90.56 63 ILE A C 1
ATOM 456 O O . ILE A 1 63 ? 16.811 11.891 -18.247 1.00 90.56 63 ILE A O 1
ATOM 460 N N . ARG A 1 64 ? 17.995 11.124 -16.489 1.00 90.31 64 ARG A N 1
ATOM 461 C CA . ARG A 1 64 ? 19.239 10.818 -17.195 1.00 90.31 64 ARG A CA 1
ATOM 462 C C . ARG A 1 64 ? 19.826 9.539 -16.629 1.00 90.31 64 ARG A C 1
ATOM 464 O O . ARG A 1 64 ? 19.879 9.373 -15.412 1.00 90.31 64 ARG A O 1
ATOM 471 N N . GLU A 1 65 ? 20.303 8.670 -17.503 1.00 90.12 65 GLU A N 1
ATOM 472 C CA . GLU A 1 65 ? 21.206 7.601 -17.100 1.00 90.12 65 GLU A CA 1
ATOM 473 C C . GLU A 1 65 ? 22.575 8.209 -16.782 1.00 90.12 65 GLU A C 1
ATOM 475 O O . GLU A 1 65 ? 23.113 8.993 -17.565 1.00 90.12 65 GLU A O 1
ATOM 480 N N . ILE A 1 66 ? 23.105 7.895 -15.603 1.00 90.69 66 ILE A N 1
ATOM 481 C CA . ILE A 1 66 ? 24.414 8.379 -15.146 1.00 90.69 66 ILE A CA 1
ATOM 482 C C . ILE A 1 66 ? 25.448 7.254 -15.059 1.00 90.69 66 ILE A C 1
ATOM 484 O O . ILE A 1 66 ? 26.645 7.531 -15.063 1.00 90.69 66 ILE A O 1
ATOM 488 N N . ALA A 1 67 ? 24.998 5.998 -15.007 1.00 88.50 67 ALA A N 1
ATOM 489 C CA . ALA A 1 67 ? 25.835 4.813 -15.137 1.00 88.50 67 ALA A CA 1
ATOM 490 C C . ALA A 1 67 ? 25.004 3.651 -15.697 1.00 88.50 67 ALA A C 1
ATOM 492 O O . ALA A 1 67 ? 23.854 3.481 -15.293 1.00 88.50 67 ALA A O 1
ATOM 493 N N . GLY A 1 68 ? 25.600 2.855 -16.586 1.00 85.38 68 GLY A N 1
ATOM 494 C CA . GLY A 1 68 ? 25.017 1.591 -17.040 1.00 85.38 68 GLY A CA 1
ATOM 495 C C . GLY A 1 68 ? 25.091 0.490 -15.978 1.00 85.38 68 GLY A C 1
ATOM 496 O O . GLY A 1 68 ? 25.696 0.704 -14.923 1.00 85.38 68 GLY A O 1
ATOM 497 N N . PRO A 1 69 ? 24.506 -0.690 -16.245 1.00 83.06 69 PRO A N 1
ATOM 498 C CA . PRO A 1 69 ? 24.585 -1.828 -15.337 1.00 83.06 69 PRO A CA 1
ATOM 499 C C . PRO A 1 69 ? 26.039 -2.287 -15.178 1.00 83.06 69 PRO A C 1
ATOM 501 O O . PRO A 1 69 ? 26.749 -2.490 -16.168 1.00 83.06 69 PRO A O 1
ATOM 504 N N . ALA A 1 70 ? 26.497 -2.455 -13.937 1.00 78.19 70 ALA A N 1
ATOM 505 C CA . ALA A 1 70 ? 27.814 -3.014 -13.664 1.00 78.19 70 ALA A CA 1
ATOM 506 C C . ALA A 1 70 ? 27.805 -4.546 -13.811 1.00 78.19 70 ALA A C 1
ATOM 508 O O . ALA A 1 70 ? 26.768 -5.205 -13.708 1.00 78.19 70 ALA A O 1
ATOM 509 N N . ASN A 1 71 ? 28.985 -5.140 -14.012 1.00 64.69 71 ASN A N 1
ATOM 510 C CA . ASN A 1 71 ? 29.138 -6.596 -14.004 1.00 64.69 71 ASN A CA 1
ATOM 511 C C . ASN A 1 71 ? 28.692 -7.152 -12.640 1.00 64.69 71 ASN A C 1
ATOM 513 O O . ASN A 1 71 ? 29.377 -6.948 -11.640 1.00 64.69 71 ASN A O 1
ATOM 517 N N . GLY A 1 72 ? 27.556 -7.854 -12.613 1.00 64.88 72 GLY A N 1
ATOM 518 C CA . GLY A 1 72 ? 26.959 -8.403 -11.391 1.00 64.88 72 GLY A CA 1
ATOM 519 C C . GLY A 1 72 ? 25.693 -7.689 -10.908 1.00 64.88 72 GLY A C 1
ATOM 520 O O . GLY A 1 72 ? 25.056 -8.197 -9.992 1.00 64.88 72 GLY A O 1
ATOM 521 N N . ASP A 1 73 ? 25.272 -6.583 -11.534 1.00 69.25 73 ASP A N 1
ATOM 522 C CA . ASP A 1 73 ? 23.971 -5.958 -11.262 1.00 69.25 73 ASP A CA 1
ATOM 523 C C . ASP A 1 73 ? 22.836 -6.798 -11.865 1.00 69.25 73 ASP A C 1
ATOM 525 O O . ASP A 1 73 ? 22.286 -6.508 -12.925 1.00 69.25 73 ASP A O 1
ATOM 529 N N . THR A 1 74 ? 22.496 -7.888 -11.181 1.00 69.69 74 THR A N 1
ATOM 530 C CA . THR A 1 74 ? 21.315 -8.703 -11.475 1.00 69.69 74 THR A CA 1
ATOM 531 C C . THR A 1 74 ? 20.219 -8.408 -10.460 1.00 69.69 74 THR A C 1
ATOM 533 O O . THR A 1 74 ? 20.500 -7.968 -9.343 1.00 69.69 74 THR A O 1
ATOM 536 N N . LEU A 1 75 ? 18.962 -8.687 -10.811 1.00 69.00 75 LEU A N 1
ATOM 537 C CA . LEU A 1 75 ? 17.850 -8.568 -9.865 1.00 69.00 75 LEU A CA 1
ATOM 538 C C . LEU A 1 75 ? 18.097 -9.412 -8.595 1.00 69.00 75 LEU A C 1
ATOM 540 O O . LEU A 1 75 ? 17.831 -8.953 -7.486 1.00 69.00 75 LEU A O 1
ATOM 544 N N . GLU A 1 76 ? 18.692 -10.601 -8.749 1.00 69.62 76 GLU A N 1
ATOM 545 C CA . GLU A 1 76 ? 19.106 -11.456 -7.629 1.00 69.62 76 GLU A CA 1
ATOM 546 C C . GLU A 1 76 ? 20.116 -10.762 -6.722 1.00 69.62 76 GLU A C 1
ATOM 548 O O . GLU A 1 76 ? 19.981 -10.805 -5.504 1.00 69.62 76 GLU A O 1
ATOM 553 N N . THR A 1 77 ? 21.111 -10.077 -7.281 1.00 71.31 77 THR A N 1
ATOM 554 C CA . THR A 1 77 ? 22.114 -9.339 -6.501 1.00 71.31 77 THR A CA 1
ATOM 555 C C . THR A 1 77 ? 21.526 -8.068 -5.875 1.00 71.31 77 THR A C 1
ATOM 557 O O . THR A 1 77 ? 21.910 -7.680 -4.770 1.00 71.31 77 THR A O 1
ATOM 560 N N . MET A 1 78 ? 20.533 -7.445 -6.520 1.00 71.62 78 MET A N 1
ATOM 561 C CA . MET A 1 78 ? 19.815 -6.288 -5.973 1.00 71.62 78 MET A CA 1
ATOM 562 C C . MET A 1 78 ? 18.958 -6.633 -4.755 1.00 71.62 78 MET A C 1
ATOM 564 O O . MET A 1 78 ? 18.840 -5.822 -3.835 1.00 71.62 78 MET A O 1
ATOM 568 N N . PHE A 1 79 ? 18.366 -7.824 -4.735 1.00 71.31 79 PHE A N 1
ATOM 569 C CA . PHE A 1 79 ? 17.486 -8.269 -3.654 1.00 71.31 79 PHE A CA 1
ATOM 570 C C . PHE A 1 79 ? 18.048 -9.444 -2.866 1.00 71.31 79 PHE A C 1
ATOM 572 O O . PHE A 1 79 ? 17.307 -10.057 -2.101 1.00 71.31 79 PHE A O 1
ATOM 579 N N . SER A 1 80 ? 19.347 -9.729 -3.019 1.00 62.16 80 SER A N 1
ATOM 580 C CA . SER A 1 80 ? 20.014 -10.821 -2.319 1.00 62.16 80 SER A CA 1
ATOM 581 C C . SER A 1 80 ? 19.696 -10.707 -0.837 1.00 62.16 80 SER A C 1
ATOM 583 O O . SER A 1 80 ? 20.038 -9.689 -0.220 1.00 62.16 80 SER A O 1
ATOM 585 N N . PRO A 1 81 ? 19.014 -11.707 -0.259 1.00 53.06 81 PRO A N 1
ATOM 586 C CA . PRO A 1 81 ? 18.756 -11.691 1.155 1.00 53.06 81 PRO A CA 1
ATOM 587 C C . PRO A 1 81 ? 20.121 -11.816 1.818 1.00 53.06 81 PRO A C 1
ATOM 589 O O . PRO A 1 81 ? 20.770 -12.858 1.748 1.00 53.06 81 PRO A O 1
ATOM 592 N N . SER A 1 82 ? 20.562 -10.773 2.513 1.00 48.84 82 SER A N 1
ATOM 593 C CA . SER A 1 82 ? 21.357 -10.995 3.713 1.00 48.84 82 SER A CA 1
ATOM 594 C C . SER A 1 82 ? 20.451 -11.766 4.678 1.00 48.84 82 SER A C 1
ATOM 596 O O . SER A 1 82 ? 19.741 -11.161 5.472 1.00 48.84 82 SER A O 1
ATOM 598 N N . SER A 1 83 ? 20.370 -13.087 4.460 1.00 41.78 83 SER A N 1
ATOM 599 C CA . SER A 1 83 ? 19.596 -14.102 5.184 1.00 41.78 83 SER A CA 1
ATOM 600 C C . SER A 1 83 ? 18.415 -13.529 5.971 1.00 41.78 83 SER A C 1
ATOM 602 O O . SER A 1 83 ? 18.495 -13.395 7.189 1.00 41.78 83 SER A O 1
ATOM 604 N N . MET A 1 84 ? 17.337 -13.170 5.271 1.00 41.16 84 MET A N 1
ATOM 605 C CA . MET A 1 84 ? 16.042 -12.970 5.915 1.00 41.16 84 MET A CA 1
ATOM 606 C C . MET A 1 84 ? 15.320 -14.317 5.893 1.00 41.16 84 MET A C 1
ATOM 608 O O . MET A 1 84 ? 14.897 -14.760 4.828 1.00 41.16 84 MET A O 1
ATOM 612 N N . SER A 1 85 ? 15.252 -15.008 7.031 1.00 51.62 85 SER A N 1
ATOM 613 C CA . SER A 1 85 ? 14.476 -16.248 7.144 1.00 51.62 85 SER A CA 1
ATOM 614 C C . SER A 1 85 ? 12.975 -15.933 7.088 1.00 51.62 85 SER A C 1
ATOM 616 O O . SER A 1 85 ? 12.558 -14.828 7.444 1.00 51.62 85 SER A O 1
ATOM 618 N N . ASN A 1 86 ? 12.142 -16.904 6.697 1.00 50.09 86 ASN A N 1
ATOM 619 C CA . ASN A 1 86 ? 10.676 -16.775 6.767 1.00 50.09 86 ASN A CA 1
ATOM 620 C C . ASN A 1 86 ? 10.201 -16.336 8.169 1.00 50.09 86 ASN A C 1
ATOM 622 O O . ASN A 1 86 ? 9.218 -15.614 8.299 1.00 50.09 86 ASN A O 1
ATOM 626 N N . GLN A 1 87 ? 10.958 -16.681 9.214 1.00 50.78 87 GLN A N 1
ATOM 627 C CA . GLN A 1 87 ? 10.698 -16.258 10.587 1.00 50.78 87 GLN A CA 1
ATOM 628 C C . GLN A 1 87 ? 10.852 -14.744 10.782 1.00 50.78 87 GLN A C 1
ATOM 630 O O . GLN A 1 87 ? 10.026 -14.132 11.440 1.00 50.78 87 GLN A O 1
ATOM 635 N N . GLN A 1 88 ? 11.819 -14.100 10.124 1.00 49.72 88 GLN A N 1
ATOM 636 C CA . GLN A 1 88 ? 11.992 -12.645 10.202 1.00 49.72 88 GLN A CA 1
ATOM 637 C C . GLN A 1 88 ? 10.941 -11.864 9.397 1.00 49.72 88 GLN A C 1
ATOM 639 O O . GLN A 1 88 ? 10.733 -10.677 9.654 1.00 49.72 88 GLN A O 1
ATOM 644 N N . VAL A 1 89 ? 10.285 -12.494 8.416 1.00 51.75 89 VAL A N 1
ATOM 645 C CA . VAL A 1 89 ? 9.120 -11.918 7.720 1.00 51.75 89 VAL A CA 1
ATOM 646 C C . VAL A 1 89 ? 7.908 -11.932 8.651 1.00 51.75 89 VAL A C 1
ATOM 648 O O . VAL A 1 89 ? 7.260 -10.896 8.807 1.00 51.75 89 VAL A O 1
ATOM 651 N N . ASN A 1 90 ? 7.678 -13.051 9.343 1.00 52.22 90 ASN A N 1
ATOM 652 C CA . ASN A 1 90 ? 6.639 -13.160 10.367 1.00 52.22 90 ASN A CA 1
ATOM 653 C C . ASN A 1 90 ? 6.903 -12.201 11.537 1.00 52.22 90 ASN A C 1
ATOM 655 O O . ASN A 1 90 ? 6.001 -11.468 11.930 1.00 52.22 90 ASN A O 1
ATOM 659 N N . ASP A 1 91 ? 8.148 -12.108 12.015 1.00 51.88 91 ASP A N 1
ATOM 660 C CA . ASP A 1 91 ? 8.536 -11.166 13.069 1.00 51.88 91 ASP A CA 1
ATOM 661 C C . ASP A 1 91 ? 8.367 -9.713 12.620 1.00 51.88 91 ASP A C 1
ATOM 663 O O . ASP A 1 91 ? 7.992 -8.866 13.419 1.00 51.88 91 ASP A O 1
ATOM 667 N N . ARG A 1 92 ? 8.604 -9.385 11.341 1.00 50.81 92 ARG A N 1
ATOM 668 C CA . ARG A 1 92 ? 8.342 -8.036 10.814 1.00 50.81 92 ARG A CA 1
ATOM 669 C C . ARG A 1 92 ? 6.854 -7.718 10.730 1.00 50.81 92 ARG A C 1
ATOM 671 O O . ARG A 1 92 ? 6.514 -6.566 10.987 1.00 50.81 92 ARG A O 1
ATOM 678 N N . SER A 1 93 ? 6.002 -8.687 10.385 1.00 47.59 93 SER A N 1
ATOM 679 C CA . SER A 1 93 ? 4.541 -8.510 10.433 1.00 47.59 93 SER A CA 1
ATOM 680 C C . SER A 1 93 ? 4.097 -8.285 11.873 1.00 47.59 93 SER A C 1
ATOM 682 O O . SER A 1 93 ? 3.531 -7.239 12.174 1.00 47.59 93 SER A O 1
ATOM 684 N N . ALA A 1 94 ? 4.520 -9.165 12.784 1.00 54.72 94 ALA A N 1
ATOM 685 C CA . ALA A 1 94 ? 4.206 -9.083 14.204 1.00 54.72 94 ALA A CA 1
ATOM 686 C C . ALA A 1 94 ? 4.758 -7.806 14.860 1.00 54.72 94 ALA A C 1
ATOM 688 O O . ALA A 1 94 ? 4.087 -7.187 15.675 1.00 54.72 94 ALA A O 1
ATOM 689 N N . MET A 1 95 ? 5.963 -7.352 14.497 1.00 47.97 95 MET A N 1
ATOM 690 C CA . MET A 1 95 ? 6.538 -6.094 14.990 1.00 47.97 95 MET A CA 1
ATOM 691 C C . MET A 1 95 ? 5.869 -4.863 14.374 1.00 47.97 95 MET A C 1
ATOM 693 O O . MET A 1 95 ? 5.781 -3.839 15.045 1.00 47.97 95 MET A O 1
ATOM 697 N N . ALA A 1 96 ? 5.423 -4.916 13.115 1.00 47.41 96 ALA A N 1
ATOM 698 C CA . ALA A 1 96 ? 4.679 -3.824 12.490 1.00 47.41 96 ALA A CA 1
ATOM 699 C C . ALA A 1 96 ? 3.262 -3.709 13.069 1.00 47.41 96 ALA A C 1
ATOM 701 O O . ALA A 1 96 ? 2.803 -2.594 13.309 1.00 47.41 96 ALA A O 1
ATOM 702 N N . GLU A 1 97 ? 2.617 -4.841 13.341 1.00 50.66 97 GLU A N 1
ATOM 703 C CA . GLU A 1 97 ? 1.356 -4.948 14.077 1.00 50.66 97 GLU A CA 1
ATOM 704 C C . GLU A 1 97 ? 1.533 -4.433 15.505 1.00 50.66 97 GLU A C 1
ATOM 706 O O . GLU A 1 97 ? 0.851 -3.494 15.891 1.00 50.66 97 GLU A O 1
ATOM 711 N N . ASN A 1 98 ? 2.535 -4.917 16.245 1.00 44.62 98 ASN A N 1
ATOM 712 C CA . ASN A 1 98 ? 2.818 -4.472 17.611 1.00 44.62 98 ASN A CA 1
ATOM 713 C C . ASN A 1 98 ? 3.150 -2.971 17.655 1.00 44.62 98 ASN A C 1
ATOM 715 O O . ASN A 1 98 ? 2.588 -2.236 18.457 1.00 44.62 98 ASN A O 1
ATOM 719 N N . ARG A 1 99 ? 3.960 -2.458 16.719 1.00 39.81 99 ARG A N 1
ATOM 720 C CA . ARG A 1 99 ? 4.264 -1.021 16.624 1.00 39.81 99 ARG A CA 1
ATOM 721 C C . ARG A 1 99 ? 3.024 -0.171 16.332 1.00 39.81 99 ARG A C 1
ATOM 723 O O . ARG A 1 99 ? 2.957 0.948 16.827 1.00 39.81 99 ARG A O 1
ATOM 730 N N . ARG A 1 100 ? 2.054 -0.684 15.569 1.00 43.09 100 ARG A N 1
ATOM 731 C CA . ARG A 1 100 ? 0.792 0.013 15.257 1.00 43.09 100 ARG A CA 1
ATOM 732 C C . ARG A 1 100 ? -0.262 -0.141 16.355 1.00 43.09 100 ARG A C 1
ATOM 734 O O . ARG A 1 100 ? -1.036 0.784 16.566 1.00 43.09 100 ARG A O 1
ATOM 741 N N . CYS A 1 101 ? -0.249 -1.247 17.096 1.00 43.81 101 CYS A N 1
ATOM 742 C CA . CYS A 1 101 ? -1.009 -1.410 18.335 1.00 43.81 101 CYS A CA 1
ATOM 743 C C . CYS A 1 101 ? -0.481 -0.477 19.435 1.00 43.81 101 CYS A C 1
ATOM 745 O O . CYS A 1 101 ? -1.276 0.132 20.140 1.00 43.81 101 CYS A O 1
ATOM 747 N N . ILE A 1 102 ? 0.842 -0.292 19.528 1.00 41.44 102 ILE A N 1
ATOM 748 C CA . ILE A 1 102 ? 1.476 0.683 20.429 1.00 41.44 102 ILE A CA 1
ATOM 749 C C . ILE A 1 102 ? 1.086 2.117 20.037 1.00 41.44 102 ILE A C 1
ATOM 751 O O . ILE A 1 102 ? 0.755 2.915 20.906 1.00 41.44 102 ILE A O 1
ATOM 755 N N . GLU A 1 103 ? 1.046 2.438 18.738 1.00 43.16 103 GLU A N 1
ATOM 756 C CA . GLU A 1 103 ? 0.586 3.748 18.236 1.00 43.16 103 GLU A CA 1
ATOM 757 C C . GLU A 1 103 ? -0.921 3.989 18.493 1.00 43.16 103 GLU A C 1
ATOM 759 O O . GLU A 1 103 ? -1.379 5.128 18.474 1.00 43.16 103 GLU A O 1
ATOM 764 N N . ALA A 1 104 ? -1.691 2.931 18.787 1.00 46.06 104 ALA A N 1
ATOM 765 C CA . ALA A 1 104 ? -3.102 2.993 19.175 1.00 46.06 104 ALA A CA 1
ATOM 766 C C . ALA A 1 104 ? -3.342 3.000 20.702 1.00 46.06 104 ALA A C 1
ATOM 768 O O . ALA A 1 104 ? -4.486 3.169 21.125 1.00 46.06 104 ALA A O 1
ATOM 769 N N . MET A 1 105 ? -2.305 2.819 21.530 1.00 48.12 105 MET A N 1
ATOM 770 C CA . MET A 1 105 ? -2.417 2.675 22.988 1.00 48.12 105 MET A CA 1
ATOM 771 C C . MET A 1 105 ? -1.316 3.468 23.710 1.00 48.12 105 MET A C 1
ATOM 773 O O . MET A 1 105 ? -0.428 2.904 24.343 1.00 48.12 105 MET A O 1
ATOM 777 N N . GLU A 1 106 ? -1.383 4.800 23.642 1.00 46.09 106 GLU A N 1
ATOM 778 C CA . GLU A 1 106 ? -0.498 5.696 24.410 1.00 46.09 106 GLU A CA 1
ATOM 779 C C . GLU A 1 106 ? -0.911 5.861 25.891 1.00 46.09 106 GLU A C 1
ATOM 781 O O . GLU A 1 106 ? -0.266 6.598 26.635 1.00 46.09 106 GLU A O 1
ATOM 786 N N . THR A 1 107 ? -1.982 5.222 26.376 1.00 48.91 107 THR A N 1
ATOM 787 C CA . THR A 1 107 ? -2.468 5.418 27.758 1.00 48.91 107 THR A CA 1
ATOM 788 C C . THR A 1 107 ? -3.152 4.154 28.283 1.00 48.91 107 THR A C 1
ATOM 790 O O . THR A 1 107 ? -3.683 3.371 27.500 1.00 48.91 107 THR A O 1
ATOM 793 N N . ASP A 1 108 ? -3.112 3.922 29.596 1.00 59.84 108 ASP A N 1
ATOM 794 C CA . ASP A 1 108 ? -3.824 2.830 30.276 1.00 59.84 108 ASP A CA 1
ATOM 795 C C . ASP A 1 108 ? -5.345 3.047 30.139 1.00 59.84 108 ASP A C 1
ATOM 797 O O . ASP A 1 108 ? -5.969 3.749 30.934 1.00 59.84 108 ASP A O 1
ATOM 801 N N . VAL A 1 109 ? -5.931 2.557 29.040 1.00 65.31 109 VAL A N 1
ATOM 802 C CA . VAL A 1 109 ? -7.338 2.804 28.703 1.00 65.31 109 VAL A CA 1
ATOM 803 C C . VAL A 1 109 ? -8.236 1.833 29.479 1.00 65.31 109 VAL A C 1
ATOM 805 O O . VAL A 1 109 ? -8.138 0.617 29.269 1.00 65.31 109 VAL A O 1
ATOM 808 N N . PRO A 1 110 ? -9.182 2.329 30.297 1.00 78.25 110 PRO A N 1
ATOM 809 C CA . PRO A 1 110 ? -10.100 1.480 31.049 1.00 78.25 110 PRO A CA 1
ATOM 810 C C . PRO A 1 110 ? -11.055 0.712 30.116 1.00 78.25 110 PRO A C 1
ATOM 812 O O . PRO A 1 110 ? -11.336 1.136 28.990 1.00 78.25 110 PRO A O 1
ATOM 815 N N . LEU A 1 111 ? -11.577 -0.430 30.578 1.00 77.00 111 LEU A N 1
ATOM 816 C CA . LEU A 1 111 ? -12.412 -1.347 29.782 1.00 77.00 111 LEU A CA 1
ATOM 817 C C . LEU A 1 111 ? -13.634 -0.656 29.154 1.00 77.00 111 LEU A C 1
ATOM 819 O O . LEU A 1 111 ? -14.059 -1.009 28.053 1.00 77.00 111 LEU A O 1
ATOM 823 N N . GLU A 1 112 ? -14.191 0.345 29.830 1.00 84.56 112 GLU A N 1
ATOM 824 C CA . GLU A 1 112 ? -15.296 1.174 29.350 1.00 84.56 112 GLU A CA 1
ATOM 825 C C . GLU A 1 112 ? -14.903 1.963 28.095 1.00 84.56 112 GLU A C 1
ATOM 827 O O . GLU A 1 112 ? -15.658 1.997 27.121 1.00 84.56 112 GLU A O 1
ATOM 832 N N . GLY A 1 113 ? -13.693 2.528 28.086 1.00 85.25 113 GLY A N 1
ATOM 833 C CA . GLY A 1 113 ? -13.144 3.262 26.949 1.00 85.25 113 GLY A CA 1
ATOM 834 C C . GLY A 1 113 ? -12.895 2.356 25.750 1.00 85.25 113 GLY A C 1
ATOM 835 O O . GLY A 1 113 ? -13.271 2.692 24.628 1.00 85.25 113 GLY A O 1
ATOM 836 N N . GLN A 1 114 ? -12.357 1.158 25.990 1.00 81.31 114 GLN A N 1
ATOM 837 C CA . GLN A 1 114 ? -12.156 0.152 24.943 1.00 81.31 114 GLN A CA 1
ATOM 838 C C . GLN A 1 114 ? -13.488 -0.258 24.294 1.00 81.31 114 GLN A C 1
ATOM 840 O O . GLN A 1 114 ? -13.608 -0.272 23.068 1.00 81.31 114 GLN A O 1
ATOM 845 N N . ARG A 1 115 ? -14.522 -0.529 25.106 1.00 85.12 115 ARG A N 1
ATOM 846 C CA . ARG A 1 115 ? -15.870 -0.880 24.623 1.00 85.12 115 ARG A CA 1
ATOM 847 C C . ARG A 1 115 ? -16.485 0.236 23.783 1.00 85.12 115 ARG A C 1
ATOM 849 O O . ARG A 1 115 ? -16.969 -0.035 22.683 1.00 85.12 115 ARG A O 1
ATOM 856 N N . ALA A 1 116 ? -16.435 1.475 24.273 1.00 88.69 116 ALA A N 1
ATOM 857 C CA . ALA A 1 116 ? -16.955 2.638 23.561 1.00 88.69 116 ALA A CA 1
ATOM 858 C C . ALA A 1 116 ? -16.232 2.855 22.223 1.00 88.69 116 ALA A C 1
ATOM 860 O O . ALA A 1 116 ? -16.883 3.050 21.196 1.00 88.69 116 ALA A O 1
ATOM 861 N N . PHE A 1 117 ? -14.901 2.752 22.215 1.00 88.38 117 PHE A N 1
ATOM 862 C CA . PHE A 1 117 ? -14.084 2.903 21.013 1.00 88.38 117 PHE A CA 1
ATOM 863 C C . PHE A 1 117 ? -14.436 1.864 19.941 1.00 88.38 117 PHE A C 1
ATOM 865 O O . PHE A 1 117 ? -14.720 2.228 18.798 1.00 88.38 117 PHE A O 1
ATOM 872 N N . ILE A 1 118 ? -14.499 0.582 20.319 1.00 82.38 118 ILE A N 1
ATOM 873 C CA . ILE A 1 118 ? -14.884 -0.515 19.415 1.00 82.38 118 ILE A CA 1
ATOM 874 C C . ILE A 1 118 ? -16.284 -0.269 18.844 1.00 82.38 118 ILE A C 1
ATOM 876 O O . ILE A 1 118 ? -16.507 -0.374 17.639 1.00 82.38 118 ILE A O 1
ATOM 880 N N . GLN A 1 119 ? -17.236 0.087 19.704 1.00 86.88 119 GLN A N 1
ATOM 881 C CA . GLN A 1 119 ? -18.627 0.277 19.313 1.00 86.88 119 GLN A CA 1
ATOM 882 C C . GLN A 1 119 ? -18.819 1.462 18.359 1.00 86.88 119 GLN A C 1
ATOM 884 O O . GLN A 1 119 ? -19.613 1.361 17.425 1.00 86.88 119 GLN A O 1
ATOM 889 N N . LEU A 1 120 ? -18.077 2.556 18.552 1.00 87.56 120 LEU A N 1
ATOM 890 C CA . LEU A 1 120 ? -18.093 3.716 17.659 1.00 87.56 120 LEU A CA 1
ATOM 891 C C . LEU A 1 120 ? -17.471 3.390 16.300 1.00 87.56 120 LEU A C 1
ATOM 893 O O . LEU A 1 120 ? -18.087 3.655 15.264 1.00 87.56 120 LEU A O 1
ATOM 897 N N . ARG A 1 121 ? -16.294 2.756 16.306 1.00 85.00 121 ARG A N 1
ATOM 898 C CA . ARG A 1 121 ? -15.526 2.426 15.098 1.00 85.00 121 ARG A CA 1
ATOM 899 C C . ARG A 1 121 ? -16.220 1.407 14.192 1.00 85.00 121 ARG A C 1
ATOM 901 O O . ARG A 1 121 ? -15.990 1.402 12.992 1.00 85.00 121 ARG A O 1
ATOM 908 N N . ARG A 1 122 ? -17.133 0.592 14.733 1.00 78.56 122 ARG A N 1
ATOM 909 C CA . ARG A 1 122 ? -17.999 -0.300 13.934 1.00 78.56 122 ARG A CA 1
ATOM 910 C C . ARG A 1 122 ? -18.921 0.436 12.964 1.00 78.56 122 ARG A C 1
ATOM 912 O O . ARG A 1 122 ? -19.398 -0.159 12.006 1.00 78.56 122 ARG A O 1
ATOM 919 N N . THR A 1 123 ? -19.245 1.690 13.256 1.00 79.88 123 THR A N 1
ATOM 920 C CA . THR A 1 123 ? -20.260 2.454 12.512 1.00 79.88 123 THR A CA 1
ATOM 921 C C . THR A 1 123 ? -19.737 3.755 11.922 1.00 79.88 123 THR A C 1
ATOM 923 O O . THR A 1 123 ? -20.442 4.368 11.126 1.00 79.88 123 THR A O 1
ATOM 926 N N . LEU A 1 124 ? -18.547 4.196 12.333 1.00 82.56 124 LEU A N 1
ATOM 927 C CA . LEU A 1 124 ? -17.963 5.482 11.970 1.00 82.56 124 LEU A CA 1
ATOM 928 C C . LEU A 1 124 ? -16.504 5.285 11.553 1.00 82.56 124 LEU A C 1
ATOM 930 O O . LEU A 1 124 ? -15.728 4.681 12.291 1.00 82.56 124 LEU A O 1
ATOM 934 N N . ASP A 1 125 ? -16.144 5.843 10.399 1.00 74.62 125 ASP A N 1
ATOM 935 C CA . ASP A 1 125 ? -14.844 5.600 9.759 1.00 74.62 125 ASP A CA 1
ATOM 936 C C . ASP A 1 125 ? -13.677 6.370 10.407 1.00 74.62 125 ASP A C 1
ATOM 938 O O . ASP A 1 125 ? -12.536 5.915 10.350 1.00 74.62 125 ASP A O 1
ATOM 942 N N . ASP A 1 126 ? -13.937 7.522 11.044 1.00 83.38 126 ASP A N 1
ATOM 943 C CA . ASP A 1 126 ? -12.911 8.327 11.729 1.00 83.38 126 ASP A CA 1
ATOM 944 C C . ASP A 1 126 ? -13.171 8.379 13.242 1.00 83.38 126 ASP A C 1
ATOM 946 O O . ASP A 1 126 ? -13.923 9.223 13.738 1.00 83.38 126 ASP A O 1
ATOM 950 N N . VAL A 1 127 ? -12.565 7.437 13.969 1.00 87.50 127 VAL A N 1
ATOM 951 C CA . VAL A 1 127 ? -12.592 7.332 15.435 1.00 87.50 127 VAL A CA 1
ATOM 952 C C . VAL A 1 127 ? -11.166 7.090 15.925 1.00 87.50 127 VAL A C 1
ATOM 954 O O . VAL A 1 127 ? -10.535 6.103 15.543 1.00 87.50 127 VAL A O 1
ATOM 957 N N . ARG A 1 128 ? -10.642 7.985 16.765 1.00 86.88 128 ARG A N 1
ATOM 958 C CA . ARG A 1 128 ? -9.244 7.976 17.228 1.00 86.88 128 ARG A CA 1
ATOM 959 C C . ARG A 1 128 ? -9.142 8.279 18.718 1.00 86.88 128 ARG A C 1
ATOM 961 O O . ARG A 1 128 ? -9.941 9.043 19.249 1.00 86.88 128 ARG A O 1
ATOM 968 N N . TRP A 1 129 ? -8.124 7.735 19.374 1.00 84.88 129 TRP A N 1
ATOM 969 C CA . TRP A 1 129 ? -7.726 8.179 20.710 1.00 84.88 129 TRP A CA 1
ATOM 970 C C . TRP A 1 129 ? -7.028 9.541 20.642 1.00 84.88 129 TRP A C 1
ATOM 972 O O . TRP A 1 129 ? -6.296 9.831 19.694 1.00 84.88 129 TRP A O 1
ATOM 982 N N . LYS A 1 130 ? -7.262 10.383 21.646 1.00 82.12 130 LYS A N 1
ATOM 983 C CA . LYS A 1 130 ? -6.600 11.673 21.854 1.00 82.12 130 LYS A CA 1
ATOM 984 C C . LYS A 1 130 ? -6.318 11.833 23.348 1.00 82.12 130 LYS A C 1
ATOM 986 O O . LYS A 1 130 ? -7.099 12.443 24.077 1.00 82.12 130 LYS A O 1
ATOM 991 N N . GLY A 1 131 ? -5.203 11.258 23.796 1.00 82.44 131 GLY A N 1
ATOM 992 C CA . GLY A 1 131 ? -4.962 11.037 25.222 1.00 82.44 131 GLY A CA 1
ATOM 993 C C . GLY A 1 131 ? -6.011 10.077 25.787 1.00 82.44 131 GLY A C 1
ATOM 994 O O . GLY A 1 131 ? -6.252 9.024 25.205 1.00 82.44 131 GLY A O 1
ATOM 995 N N . GLU A 1 132 ? -6.680 10.478 26.867 1.00 85.88 132 GLU A N 1
ATOM 996 C CA . GLU A 1 132 ? -7.761 9.709 27.506 1.00 85.88 132 GLU A CA 1
ATOM 997 C C . GLU A 1 132 ? -9.130 9.872 26.815 1.00 85.88 132 GLU A C 1
ATOM 999 O O . GLU A 1 132 ? -10.087 9.187 27.162 1.00 85.88 132 GLU A O 1
ATOM 1004 N N . ASP A 1 133 ? -9.250 10.770 25.834 1.00 91.44 133 ASP A N 1
ATOM 1005 C CA . ASP A 1 133 ? -10.511 11.049 25.145 1.00 91.44 133 ASP A CA 1
ATOM 1006 C C . ASP A 1 133 ? -10.595 10.306 23.795 1.00 91.44 133 ASP A C 1
ATOM 1008 O O . ASP A 1 133 ? -9.587 10.073 23.125 1.00 91.44 133 ASP A O 1
ATOM 1012 N N . ILE A 1 134 ? -11.811 10.002 23.332 1.00 92.31 134 ILE A N 1
ATOM 1013 C CA . ILE A 1 134 ? -12.068 9.483 21.979 1.00 92.31 134 ILE A CA 1
ATOM 1014 C C . ILE A 1 134 ? -12.538 10.637 21.083 1.00 92.31 134 ILE A C 1
ATOM 1016 O O . ILE A 1 134 ? -13.603 11.212 21.309 1.00 92.31 134 ILE A O 1
ATOM 1020 N N . SER A 1 135 ? -11.767 10.960 20.044 1.00 93.38 135 SER A N 1
ATOM 1021 C CA . SER A 1 135 ? -12.150 11.876 18.962 1.00 93.38 135 SER A CA 1
ATOM 1022 C C . SER A 1 135 ? -12.929 11.122 17.886 1.00 93.38 135 SER A C 1
ATOM 1024 O O . SER A 1 135 ? -12.491 10.073 17.416 1.00 93.38 135 SER A O 1
ATOM 1026 N N . VAL A 1 136 ? -14.074 11.660 17.476 1.00 93.38 136 VAL A N 1
ATOM 1027 C CA . VAL A 1 136 ? -14.950 11.089 16.448 1.00 93.38 136 VAL A CA 1
ATOM 1028 C C . VAL A 1 136 ? -15.229 12.143 15.379 1.00 93.38 136 VAL A C 1
ATOM 1030 O O . VAL A 1 136 ? -15.763 13.217 15.678 1.00 93.38 136 VAL A O 1
ATOM 1033 N N . LEU A 1 137 ? -14.889 11.830 14.125 1.00 88.25 137 LEU A N 1
ATOM 1034 C CA . LEU A 1 137 ? -15.073 12.678 12.938 1.00 88.25 137 LEU A CA 1
ATOM 1035 C C . LEU A 1 137 ? -14.463 14.090 13.072 1.00 88.25 137 LEU A C 1
ATOM 1037 O O . LEU A 1 137 ? -14.950 15.020 12.431 1.00 88.25 137 LEU A O 1
ATOM 1041 N N . GLU A 1 138 ? -13.476 14.277 13.961 1.00 88.62 138 GLU A N 1
ATOM 1042 C CA . GLU A 1 138 ? -12.937 15.590 14.374 1.00 88.62 138 GLU A CA 1
ATOM 1043 C C . GLU A 1 138 ? -14.025 16.601 14.793 1.00 88.62 138 GLU A C 1
ATOM 1045 O O . GLU A 1 138 ? -13.860 17.818 14.696 1.00 88.62 138 GLU A O 1
ATOM 1050 N N . ARG A 1 139 ? -15.178 16.098 15.251 1.00 92.25 139 ARG A N 1
ATOM 1051 C CA . ARG A 1 139 ? -16.374 16.900 15.562 1.00 92.25 139 ARG A CA 1
ATOM 1052 C C . ARG A 1 139 ? -16.961 16.606 16.924 1.00 92.25 139 ARG A C 1
ATOM 1054 O O . ARG A 1 139 ? -17.611 17.476 17.498 1.00 92.25 139 ARG A O 1
ATOM 1061 N N . VAL A 1 140 ? -16.755 15.399 17.431 1.00 95.81 140 VAL A N 1
ATOM 1062 C CA . VAL A 1 140 ? -17.276 14.949 18.718 1.00 95.81 140 VAL A CA 1
ATOM 1063 C C . VAL A 1 140 ? -16.128 14.387 19.532 1.00 95.81 140 VAL A C 1
ATOM 1065 O O . VAL A 1 140 ? -15.259 13.703 19.001 1.00 95.81 140 VAL A O 1
ATOM 1068 N N . ILE A 1 141 ? -16.139 14.676 20.825 1.00 96.19 141 ILE A N 1
ATOM 1069 C CA . ILE A 1 141 ? -15.204 14.120 21.790 1.00 96.19 141 ILE A CA 1
ATOM 1070 C C . ILE A 1 141 ? -15.981 13.348 22.853 1.00 96.19 141 ILE A C 1
ATOM 1072 O O . ILE A 1 141 ? -16.986 13.843 23.364 1.00 96.19 141 ILE A O 1
ATOM 1076 N N . VAL A 1 142 ? -15.542 12.131 23.160 1.00 96.25 142 VAL A N 1
ATOM 1077 C CA . VAL A 1 142 ? -16.124 11.272 24.196 1.00 96.25 142 VAL A CA 1
ATOM 1078 C C . VAL A 1 142 ? -15.096 11.100 25.299 1.00 96.25 142 VAL A C 1
ATOM 1080 O O . VAL A 1 142 ? -14.021 10.555 25.063 1.00 96.25 142 VAL A O 1
ATOM 1083 N N . ARG A 1 143 ? -15.431 11.579 26.494 1.00 94.81 143 ARG A N 1
ATOM 1084 C CA . ARG A 1 143 ? -14.538 11.547 27.661 1.00 94.81 143 ARG A CA 1
ATOM 1085 C C . ARG A 1 143 ? -14.873 10.384 28.590 1.00 94.81 143 ARG A C 1
ATOM 1087 O O . ARG A 1 143 ? -16.018 9.917 28.535 1.00 94.81 143 ARG A O 1
ATOM 1094 N N . PRO A 1 144 ? -13.973 9.953 29.492 1.00 92.00 144 PRO A N 1
ATOM 1095 C CA . PRO A 1 144 ? -14.347 9.106 30.625 1.00 92.00 144 PRO A CA 1
ATOM 1096 C C . PRO A 1 144 ? -15.592 9.661 31.348 1.00 92.00 144 PRO A C 1
ATOM 1098 O O . PRO A 1 144 ? -15.691 10.880 31.519 1.00 92.00 144 PRO A O 1
ATOM 1101 N N . PRO A 1 145 ? -16.573 8.827 31.754 1.00 93.06 145 PRO A N 1
ATOM 1102 C CA . PRO A 1 145 ? -16.615 7.355 31.755 1.00 93.06 145 PRO A CA 1
ATOM 1103 C C . PRO A 1 145 ? -17.122 6.709 30.444 1.00 93.06 145 PRO A C 1
ATOM 1105 O O . PRO A 1 145 ? -17.582 5.571 30.453 1.00 93.06 145 PRO A O 1
ATOM 1108 N N . TYR A 1 146 ? -17.031 7.418 29.316 1.00 92.88 146 TYR A N 1
ATOM 1109 C CA . TYR A 1 146 ? -17.366 6.947 27.962 1.00 92.88 146 TYR A CA 1
ATOM 1110 C C . TYR A 1 146 ? -18.842 6.574 27.743 1.00 92.88 146 TYR A C 1
ATOM 1112 O O . TYR A 1 146 ? -19.170 5.631 27.023 1.00 92.88 146 TYR A O 1
ATOM 1120 N N . THR A 1 147 ? -19.747 7.344 28.348 1.00 94.50 147 THR A N 1
ATOM 1121 C CA . THR A 1 147 ? -21.200 7.189 28.212 1.00 94.50 147 THR A CA 1
ATOM 1122 C C . THR A 1 147 ? -21.765 8.154 27.158 1.00 94.50 147 THR A C 1
ATOM 1124 O O . THR A 1 147 ? -21.078 9.086 26.730 1.00 94.50 147 THR A O 1
ATOM 1127 N N . PRO A 1 148 ? -23.029 7.997 26.715 1.00 95.12 148 PRO A N 1
ATOM 1128 C CA . PRO A 1 148 ? -23.665 8.972 25.824 1.00 95.12 148 PRO A CA 1
ATOM 1129 C C . PRO A 1 148 ? -23.609 10.415 26.364 1.00 95.12 148 PRO A C 1
ATOM 1131 O O . PRO A 1 148 ? -23.474 11.379 25.609 1.00 95.12 148 PRO A O 1
ATOM 1134 N N . GLU A 1 149 ? -23.685 10.584 27.679 1.00 95.31 149 GLU A N 1
ATOM 1135 C CA . GLU A 1 149 ? -23.671 11.885 28.346 1.00 95.31 149 GLU A CA 1
ATOM 1136 C C . GLU A 1 149 ? -22.273 12.511 28.361 1.00 95.31 149 GLU A C 1
ATOM 1138 O O . GLU A 1 149 ? -22.164 13.736 28.326 1.00 95.31 149 GLU A O 1
ATOM 1143 N N . SER A 1 150 ? -21.212 11.696 28.355 1.00 94.69 150 SER A N 1
ATOM 1144 C CA . SER A 1 150 ? -19.826 12.178 28.313 1.00 94.69 150 SER A CA 1
ATOM 1145 C C . SER A 1 150 ? -19.346 12.551 26.903 1.00 94.69 150 SER A C 1
ATOM 1147 O O . SER A 1 150 ? -18.223 13.036 26.738 1.00 94.69 150 SER A O 1
ATOM 1149 N N . ALA A 1 151 ? -20.198 12.367 25.888 1.00 95.75 151 ALA A N 1
ATOM 1150 C CA . ALA A 1 151 ? -19.976 12.860 24.536 1.00 95.75 151 ALA A CA 1
ATOM 1151 C C . ALA A 1 151 ? -20.383 14.339 24.401 1.00 95.75 151 ALA A C 1
ATOM 1153 O O . ALA A 1 151 ? -21.489 14.735 24.796 1.00 95.75 151 ALA A O 1
ATOM 1154 N N . ALA A 1 152 ? -19.520 15.138 23.772 1.00 95.50 152 ALA A N 1
ATOM 1155 C CA . ALA A 1 152 ? -19.734 16.558 23.500 1.00 95.50 152 ALA A CA 1
ATOM 1156 C C . ALA A 1 152 ? -19.272 16.943 22.086 1.00 95.50 152 ALA A C 1
ATOM 1158 O O . ALA A 1 152 ? -18.297 16.398 21.569 1.00 95.50 152 ALA A O 1
ATOM 1159 N N . ALA A 1 153 ? -19.960 17.897 21.459 1.00 95.19 153 ALA A N 1
ATOM 1160 C CA . ALA A 1 153 ? -19.514 18.487 20.200 1.00 95.19 153 ALA A CA 1
ATOM 1161 C C . ALA A 1 153 ? -18.299 19.398 20.453 1.00 95.19 153 ALA A C 1
ATOM 1163 O O . ALA A 1 153 ? -18.278 20.148 21.425 1.00 95.19 153 ALA A O 1
ATOM 1164 N N . LEU A 1 154 ? -17.297 19.361 19.571 1.00 89.12 154 LEU A N 1
ATOM 1165 C CA . LEU A 1 154 ? -16.125 20.245 19.640 1.00 89.12 154 LEU A CA 1
ATOM 1166 C C . LEU A 1 154 ? -16.496 21.712 19.373 1.00 89.12 154 LEU A C 1
ATOM 1168 O O . LEU A 1 154 ? -15.895 22.618 19.947 1.00 89.12 154 LEU A O 1
ATOM 1172 N N . HIS A 1 155 ? -17.507 21.939 18.530 1.00 87.88 155 HIS A N 1
ATOM 1173 C CA . HIS A 1 155 ? -18.029 23.260 18.195 1.00 87.88 155 HIS A CA 1
ATOM 1174 C C . HIS A 1 155 ? -19.559 23.274 18.321 1.00 87.88 155 HIS A C 1
ATOM 1176 O O . HIS A 1 155 ? -20.262 22.800 17.433 1.00 87.88 155 HIS A O 1
ATOM 1182 N N . GLU A 1 156 ? -20.087 23.846 19.408 1.00 79.88 156 GLU A N 1
ATOM 1183 C CA . GLU A 1 156 ? -21.536 23.884 19.702 1.00 79.88 156 GLU A CA 1
ATOM 1184 C C . GLU A 1 156 ? -22.365 24.664 18.663 1.00 79.88 156 GLU A C 1
ATOM 1186 O O . GLU A 1 156 ? -23.557 24.414 18.500 1.00 79.88 156 GLU A O 1
ATOM 1191 N N . GLY A 1 157 ? -21.740 25.593 17.932 1.00 80.31 157 GLY A N 1
ATOM 1192 C CA . GLY A 1 157 ? -22.389 26.357 16.862 1.00 80.31 157 GLY A CA 1
ATOM 1193 C C . GLY A 1 157 ? -22.479 25.629 15.516 1.00 80.31 157 GLY A C 1
ATOM 1194 O O . GLY A 1 157 ? -23.123 26.140 14.601 1.00 80.31 157 GLY A O 1
ATOM 1195 N N . ASP A 1 158 ? -21.841 24.463 15.366 1.00 90.56 158 ASP A N 1
ATOM 1196 C CA . ASP A 1 158 ? -21.866 23.699 14.119 1.00 90.56 158 ASP A CA 1
ATOM 1197 C C . ASP A 1 158 ? -23.001 22.664 14.122 1.00 90.56 158 ASP A C 1
ATOM 1199 O O . ASP A 1 158 ? -22.984 21.663 14.844 1.00 90.56 158 ASP A O 1
ATOM 1203 N N . SER A 1 159 ? -23.978 22.879 13.239 1.00 90.56 159 SER A N 1
ATOM 1204 C CA . SER A 1 159 ? -25.084 21.946 12.996 1.00 90.56 159 SER A CA 1
ATOM 1205 C C . SER A 1 159 ? -24.615 20.518 12.685 1.00 90.56 159 SER A C 1
ATOM 1207 O O . SER A 1 159 ? -25.260 19.550 13.099 1.00 90.56 159 SER A O 1
ATOM 1209 N N . GLN A 1 160 ? -23.479 20.365 11.997 1.00 88.50 160 GLN A N 1
ATOM 1210 C CA . GLN A 1 160 ? -22.958 19.053 11.641 1.00 88.50 160 GLN A CA 1
ATOM 1211 C C . GLN A 1 160 ? -22.303 18.359 12.839 1.00 88.50 160 GLN A C 1
ATOM 1213 O O . GLN A 1 160 ? -22.463 17.147 12.992 1.00 88.50 160 GLN A O 1
ATOM 1218 N N . ALA A 1 161 ? -21.631 19.109 13.717 1.00 90.44 161 ALA A N 1
ATOM 1219 C CA . ALA A 1 161 ? -21.107 18.588 14.976 1.00 90.44 161 ALA A CA 1
ATOM 1220 C C . ALA A 1 161 ? -22.239 18.141 15.914 1.00 90.44 161 ALA A C 1
ATOM 1222 O O . ALA A 1 161 ? -22.153 17.068 16.510 1.00 90.44 161 ALA A O 1
ATOM 1223 N N . GLN A 1 162 ? -23.349 18.884 15.965 1.00 92.31 162 GLN A N 1
ATOM 1224 C CA . GLN A 1 162 ? -24.516 18.495 16.757 1.00 92.31 162 GLN A CA 1
ATOM 1225 C C . GLN A 1 162 ? -25.215 17.243 16.202 1.00 92.31 162 GLN A C 1
ATOM 1227 O O . GLN A 1 162 ? -25.635 16.369 16.963 1.00 92.31 162 GLN A O 1
ATOM 1232 N N . SER A 1 163 ? -25.301 17.111 14.874 1.00 92.69 163 SER A N 1
ATOM 1233 C CA . SER A 1 163 ? -25.811 15.891 14.235 1.00 92.69 163 SER A CA 1
ATOM 1234 C C . SER A 1 163 ? -24.906 14.686 14.510 1.00 92.69 163 SER A C 1
ATOM 1236 O O . SER A 1 163 ? -25.401 13.603 14.832 1.00 92.69 163 SER A O 1
ATOM 1238 N N . ALA A 1 164 ? -23.584 14.864 14.413 1.00 92.69 164 ALA A N 1
ATOM 1239 C CA . ALA A 1 164 ? -22.612 13.828 14.750 1.00 92.69 164 ALA A CA 1
ATOM 1240 C C . ALA A 1 164 ? -22.724 13.426 16.229 1.00 92.69 164 ALA A C 1
ATOM 1242 O O . ALA A 1 164 ? -22.749 12.237 16.534 1.00 92.69 164 ALA A O 1
ATOM 1243 N N . LEU A 1 165 ? -22.894 14.392 17.137 1.00 95.56 165 LEU A N 1
ATOM 1244 C CA . LEU A 1 165 ? -23.077 14.141 18.567 1.00 95.56 165 LEU A CA 1
ATOM 1245 C C . LEU A 1 165 ? -24.318 13.283 18.839 1.00 95.56 165 LEU A C 1
ATOM 1247 O O . LEU A 1 165 ? -24.244 12.302 19.578 1.00 95.56 165 LEU A O 1
ATOM 1251 N N . MET A 1 166 ? -25.451 13.610 18.213 1.00 94.69 166 MET A N 1
ATOM 1252 C CA . MET A 1 166 ? -26.676 12.810 18.330 1.00 94.69 166 MET A CA 1
ATOM 1253 C C . MET A 1 166 ? -26.467 11.372 17.835 1.00 94.69 166 MET A C 1
ATOM 1255 O O . MET A 1 166 ? -26.956 10.426 18.457 1.00 94.69 166 MET A O 1
ATOM 1259 N N . HIS A 1 167 ? -25.712 11.193 16.748 1.00 93.88 167 HIS A N 1
ATOM 1260 C CA . HIS A 1 167 ? -25.379 9.873 16.217 1.00 93.88 167 HIS A CA 1
ATOM 1261 C C . HIS A 1 167 ? -24.470 9.088 17.180 1.00 93.88 167 HIS A C 1
ATOM 1263 O O . HIS A 1 167 ? -24.772 7.940 17.505 1.00 93.88 167 HIS A O 1
ATOM 1269 N N . VAL A 1 168 ? -23.413 9.716 17.702 1.00 96.06 168 VAL A N 1
ATOM 1270 C CA . VAL A 1 168 ? -22.489 9.130 18.689 1.00 96.06 168 VAL A CA 1
ATOM 1271 C C . VAL A 1 168 ? -23.239 8.670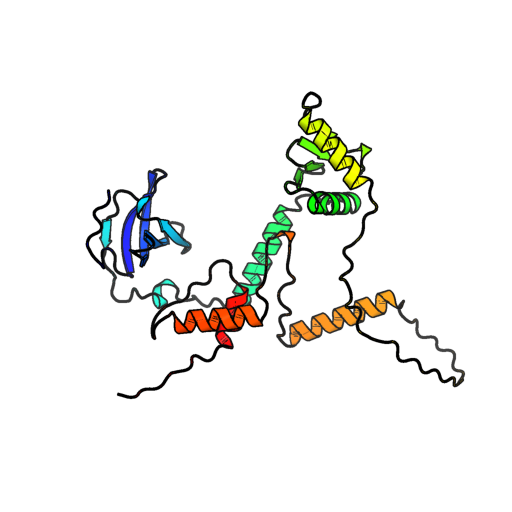 19.940 1.00 96.06 168 VAL A C 1
ATOM 1273 O O . VAL A 1 168 ? -23.097 7.522 20.358 1.00 96.06 168 VAL A O 1
ATOM 1276 N N . ARG A 1 169 ? -24.129 9.505 20.489 1.00 96.75 169 ARG A N 1
ATOM 1277 C CA . ARG A 1 169 ? -24.975 9.143 21.642 1.00 96.75 169 ARG A CA 1
ATOM 1278 C C . ARG A 1 169 ? -25.877 7.946 21.360 1.00 96.75 169 ARG A C 1
ATOM 1280 O O . ARG A 1 169 ? -26.050 7.068 22.206 1.00 96.75 169 ARG A O 1
ATOM 1287 N N . LYS A 1 170 ? -26.439 7.881 20.153 1.00 95.25 170 LYS A N 1
ATOM 1288 C CA . LYS A 1 170 ? -27.261 6.748 19.716 1.00 95.25 170 LYS A CA 1
ATOM 1289 C C . LYS A 1 170 ? -26.452 5.458 19.584 1.00 95.25 170 LYS A C 1
ATOM 1291 O O . LYS A 1 170 ? -26.994 4.383 19.818 1.00 95.25 170 LYS A O 1
ATOM 1296 N N . ILE A 1 171 ? -25.182 5.541 19.196 1.00 92.12 171 ILE A N 1
ATOM 1297 C CA . ILE A 1 171 ? -24.301 4.374 19.156 1.00 92.12 171 ILE A CA 1
ATOM 1298 C C . ILE A 1 171 ? -24.005 3.907 20.578 1.00 92.12 171 ILE A C 1
ATOM 1300 O O . ILE A 1 171 ? -24.282 2.751 20.877 1.00 92.12 171 ILE A O 1
ATOM 1304 N N . LEU A 1 172 ? -23.523 4.797 21.452 1.00 93.12 172 LEU A N 1
ATOM 1305 C CA . LEU A 1 172 ? -23.097 4.470 22.822 1.00 93.12 172 LEU A CA 1
ATOM 1306 C C . LEU A 1 172 ? -24.236 4.002 23.740 1.00 93.12 172 LEU A C 1
ATOM 1308 O O . LEU A 1 172 ? -23.987 3.324 24.727 1.00 93.12 172 LEU A O 1
ATOM 1312 N N . SER A 1 173 ? -25.488 4.341 23.425 1.00 92.56 173 SER A N 1
ATOM 1313 C CA . SER A 1 173 ? -26.660 3.880 24.188 1.00 92.56 173 SER A CA 1
ATOM 1314 C C . SER A 1 173 ? -27.065 2.434 23.888 1.00 92.56 173 SER A C 1
ATOM 1316 O O . SER A 1 173 ? -27.886 1.869 24.611 1.00 92.56 173 SER A O 1
ATOM 1318 N N . LYS A 1 174 ? -26.517 1.812 22.836 1.00 87.56 174 LYS A N 1
ATOM 1319 C CA . LYS A 1 174 ? -26.771 0.394 22.548 1.00 87.56 174 LYS A CA 1
ATOM 1320 C C . LYS A 1 174 ? -25.938 -0.492 23.483 1.00 87.56 174 LYS A C 1
ATOM 1322 O O . LYS A 1 174 ? -24.798 -0.135 23.778 1.00 87.56 174 LYS A O 1
ATOM 1327 N N . PRO A 1 175 ? -26.452 -1.659 23.910 1.00 80.69 175 PRO A N 1
ATOM 1328 C CA . PRO A 1 175 ? -25.658 -2.604 24.686 1.00 80.69 175 PRO A CA 1
ATOM 1329 C C . PRO A 1 175 ? -24.434 -3.050 23.880 1.00 80.69 175 PRO A C 1
ATOM 1331 O O . PRO A 1 175 ? -24.536 -3.320 22.680 1.00 80.69 175 PRO A O 1
ATOM 1334 N N . PHE A 1 176 ? -23.280 -3.132 24.544 1.00 74.25 176 PHE A N 1
ATOM 1335 C CA . PHE A 1 176 ? -22.068 -3.668 23.936 1.00 74.25 176 PHE A CA 1
ATOM 1336 C C . PHE A 1 176 ? -22.285 -5.152 23.626 1.00 74.25 176 PHE A C 1
ATOM 1338 O O . PHE A 1 176 ? -22.477 -5.958 24.534 1.00 74.25 176 PHE A O 1
ATOM 1345 N N . VAL A 1 177 ? -22.266 -5.505 22.342 1.00 68.81 177 VAL A N 1
ATOM 1346 C CA . VAL A 1 177 ? -22.318 -6.895 21.878 1.00 68.81 177 VAL A CA 1
ATOM 1347 C C . VAL A 1 177 ? -20.898 -7.290 21.471 1.00 68.81 177 VAL A C 1
ATOM 1349 O O . VAL A 1 177 ? -20.417 -6.792 20.443 1.00 68.81 177 VAL A O 1
ATOM 1352 N N . PRO A 1 178 ? -20.200 -8.134 22.254 1.00 58.47 178 PRO A N 1
ATOM 1353 C CA . PRO A 1 178 ? -18.945 -8.735 21.821 1.00 58.47 178 PRO A CA 1
ATOM 1354 C C . PRO A 1 178 ? -19.178 -9.478 20.505 1.00 58.47 178 PRO A C 1
ATOM 1356 O O . PRO A 1 178 ? -20.241 -10.066 20.308 1.00 58.47 178 PRO A O 1
ATOM 1359 N N . GLU A 1 179 ? -18.221 -9.434 19.584 1.00 52.50 179 GLU A N 1
ATOM 1360 C CA . GLU A 1 179 ? -18.319 -10.229 18.358 1.00 52.50 179 GLU A CA 1
ATOM 1361 C C . GLU A 1 179 ? -18.229 -11.712 18.720 1.00 52.50 179 GLU A C 1
ATOM 1363 O O . GLU A 1 179 ? -17.158 -12.234 19.017 1.00 52.50 179 GLU A O 1
ATOM 1368 N N . VAL A 1 180 ? -19.375 -12.389 18.748 1.00 48.00 180 VAL A N 1
ATOM 1369 C CA . VAL A 1 180 ? -19.415 -13.848 18.777 1.00 48.00 180 VAL A CA 1
ATOM 1370 C C . VAL A 1 180 ? -19.153 -14.297 17.346 1.00 48.00 180 VAL A C 1
ATOM 1372 O O . VAL A 1 180 ? -19.902 -13.923 16.440 1.00 48.00 180 VAL A O 1
ATOM 1375 N N . ARG A 1 181 ? -18.090 -15.080 17.124 1.00 39.94 181 ARG A N 1
ATOM 1376 C CA . ARG A 1 181 ? -17.911 -15.789 15.851 1.00 39.94 181 ARG A CA 1
ATOM 1377 C C . ARG A 1 181 ? -19.178 -16.609 15.603 1.00 39.94 181 ARG A C 1
ATOM 1379 O O . ARG A 1 181 ? -19.513 -17.472 16.410 1.00 39.94 181 ARG A O 1
ATOM 1386 N N . LEU A 1 182 ? -19.896 -16.305 14.523 1.00 34.97 182 LEU A N 1
ATOM 1387 C CA . LEU A 1 182 ? -21.080 -17.059 14.122 1.00 34.97 182 LEU A CA 1
ATOM 1388 C C . LEU A 1 182 ? -20.670 -18.517 13.895 1.00 34.97 182 LEU A C 1
ATOM 1390 O O . LEU A 1 182 ? -19.860 -18.808 13.016 1.00 34.97 182 LEU A O 1
ATOM 1394 N N . THR A 1 183 ? -21.213 -19.423 14.702 1.00 44.34 183 THR A N 1
ATOM 1395 C CA . THR A 1 183 ? -21.078 -20.860 14.482 1.00 44.34 183 THR A CA 1
ATOM 1396 C C . THR A 1 183 ? -21.965 -21.269 13.298 1.00 44.34 183 THR A C 1
ATOM 1398 O O . THR A 1 183 ? -23.132 -20.867 13.242 1.00 44.34 183 THR A O 1
ATOM 1401 N N . PRO A 1 184 ? -21.450 -22.040 12.322 1.00 34.44 184 PRO A N 1
ATOM 1402 C CA . PRO A 1 184 ? -22.262 -22.579 11.234 1.00 34.44 184 PRO A CA 1
ATOM 1403 C C . PRO A 1 184 ? -23.412 -23.434 11.785 1.00 34.44 184 PRO A C 1
ATOM 1405 O O . PRO A 1 184 ? -23.202 -24.275 12.653 1.00 34.44 184 PRO A O 1
ATOM 1408 N N . CYS A 1 185 ? -24.633 -23.238 11.281 1.00 31.22 185 CYS A N 1
ATOM 1409 C CA . CYS A 1 185 ? -25.852 -23.904 11.769 1.00 31.22 185 CYS A CA 1
ATOM 1410 C C . CYS A 1 185 ? -25.984 -25.391 11.381 1.00 31.22 185 CYS A C 1
ATOM 1412 O O . CYS A 1 185 ? -27.095 -25.921 11.368 1.00 31.22 185 CYS A O 1
ATOM 1414 N N . CYS A 1 186 ? -24.900 -26.064 11.018 1.00 32.56 186 CYS A N 1
ATOM 1415 C CA . CYS A 1 186 ? -24.941 -27.434 10.529 1.00 32.56 186 CYS A CA 1
ATOM 1416 C C . CYS A 1 186 ? -24.114 -28.345 11.426 1.00 32.56 186 CYS A C 1
ATOM 1418 O O . CYS A 1 186 ? -23.014 -28.711 11.051 1.00 32.56 186 CYS A O 1
ATOM 1420 N N . ASP A 1 187 ? -24.684 -28.707 12.576 1.00 35.62 187 ASP A N 1
ATOM 1421 C CA . ASP A 1 187 ? -24.524 -30.038 13.159 1.00 35.62 187 ASP A CA 1
ATOM 1422 C C . ASP A 1 187 ? -25.793 -30.385 13.952 1.00 35.62 187 ASP A C 1
ATOM 1424 O O . ASP A 1 187 ? -26.251 -29.639 14.821 1.00 35.62 187 ASP A O 1
ATOM 1428 N N . ALA A 1 188 ? -26.429 -31.488 13.555 1.00 35.00 188 ALA A N 1
ATOM 1429 C CA . ALA A 1 188 ? -27.640 -32.019 14.169 1.00 35.00 188 ALA A CA 1
ATOM 1430 C C . ALA A 1 188 ? -27.325 -32.648 15.542 1.00 35.00 188 ALA A C 1
ATOM 1432 O O . ALA A 1 188 ? -26.229 -33.173 15.732 1.00 35.00 188 ALA A O 1
ATOM 1433 N N . PRO A 1 189 ? -28.271 -32.651 16.500 1.00 39.44 189 PRO A N 1
ATOM 1434 C CA . PRO A 1 189 ? -28.038 -33.244 17.805 1.00 39.44 189 PRO A CA 1
ATOM 1435 C C . PRO A 1 189 ? -28.244 -34.759 17.720 1.00 39.44 189 PRO A C 1
ATOM 1437 O O . PRO A 1 189 ? -29.374 -35.231 17.583 1.00 39.44 189 PRO A O 1
ATOM 1440 N N . GLU A 1 190 ? -27.171 -35.538 17.839 1.00 35.06 190 GLU A N 1
ATOM 1441 C CA . GLU A 1 190 ? -27.304 -36.952 18.185 1.00 35.06 190 GLU A CA 1
ATOM 1442 C C . GLU A 1 190 ? -27.502 -37.073 19.696 1.00 35.06 190 GLU A C 1
ATOM 1444 O O . GLU A 1 190 ? -26.591 -36.897 20.504 1.00 35.06 190 GLU A O 1
ATOM 1449 N N . GLY A 1 191 ? -28.749 -37.341 20.077 1.00 37.41 191 GLY A N 1
ATOM 1450 C CA . GLY A 1 191 ? -29.073 -37.843 21.398 1.00 37.41 191 GLY A CA 1
ATOM 1451 C C . GLY A 1 191 ? -28.764 -39.333 21.491 1.00 37.41 191 GLY A C 1
ATOM 1452 O O . GLY A 1 191 ? -29.146 -40.103 20.615 1.00 37.41 191 GLY A O 1
ATOM 1453 N N . ASN A 1 192 ? -28.156 -39.744 22.599 1.00 34.19 192 ASN A N 1
ATOM 1454 C CA . ASN A 1 192 ? -28.489 -41.010 23.240 1.00 34.19 192 ASN A CA 1
ATOM 1455 C C . ASN A 1 192 ? -28.080 -40.956 24.712 1.00 34.19 192 ASN A C 1
ATOM 1457 O O . ASN A 1 192 ? -26.932 -40.671 25.047 1.00 34.19 192 ASN A O 1
ATOM 1461 N N . GLY A 1 193 ? -29.053 -41.189 25.590 1.00 40.06 193 GLY A N 1
ATOM 1462 C CA . GLY A 1 193 ? -28.819 -41.382 27.012 1.00 40.06 193 GLY A CA 1
ATOM 1463 C C . GLY A 1 193 ? -28.535 -42.845 27.322 1.00 40.06 193 GLY A C 1
ATOM 1464 O O . GLY A 1 193 ? -29.097 -43.722 26.678 1.00 40.06 193 GLY A O 1
ATOM 1465 N N . GLU A 1 194 ? -27.738 -43.089 28.358 1.00 31.64 194 GLU A N 1
ATOM 1466 C CA . GLU A 1 194 ? -27.836 -44.291 29.183 1.00 31.64 194 GLU A CA 1
ATOM 1467 C C . GLU A 1 194 ? -27.201 -44.036 30.559 1.00 31.64 194 GLU A C 1
ATOM 1469 O O . GLU A 1 194 ? -26.125 -43.458 30.693 1.00 31.64 194 GLU A O 1
ATOM 1474 N N . SER A 1 195 ? -27.939 -44.424 31.595 1.00 42.41 195 SER A N 1
ATOM 1475 C CA . SER A 1 195 ? -27.621 -44.296 33.015 1.00 42.41 195 SER A CA 1
ATOM 1476 C C . SER A 1 195 ? -26.840 -45.507 33.534 1.00 42.41 195 SER A C 1
ATOM 1478 O O . SER A 1 195 ? -27.312 -46.633 33.370 1.00 42.41 195 SER A O 1
ATOM 1480 N N . HIS A 1 196 ? -25.752 -45.299 34.284 1.00 37.03 196 HIS A N 1
ATOM 1481 C CA . HIS A 1 196 ? -25.236 -46.306 35.222 1.00 37.03 196 HIS A CA 1
ATOM 1482 C C . HIS A 1 196 ? -24.570 -45.656 36.447 1.00 37.03 196 HIS A C 1
ATOM 1484 O O . HIS A 1 196 ? -23.669 -44.833 36.312 1.00 37.03 196 HIS A O 1
ATOM 1490 N N . MET A 1 197 ? -25.060 -46.020 37.637 1.00 47.12 197 MET A N 1
ATOM 1491 C CA . MET A 1 197 ? -24.543 -45.629 38.952 1.00 47.12 197 MET A CA 1
ATOM 1492 C C . MET A 1 197 ? -23.315 -46.468 39.326 1.00 47.12 197 MET A C 1
ATOM 1494 O O . MET A 1 197 ? -23.435 -47.688 39.366 1.00 47.12 197 MET A O 1
ATOM 1498 N N . THR A 1 198 ? -22.223 -45.825 39.747 1.00 31.34 198 THR A N 1
ATOM 1499 C CA . THR A 1 198 ? -21.318 -46.348 40.787 1.00 31.34 198 THR A CA 1
ATOM 1500 C C . THR A 1 198 ? -20.706 -45.195 41.584 1.00 31.34 198 THR A C 1
ATOM 1502 O O . THR A 1 198 ? -20.132 -44.268 41.020 1.00 31.34 198 THR A O 1
ATOM 1505 N N . ASP A 1 199 ? -20.885 -45.308 42.892 1.00 40.00 199 ASP A N 1
ATOM 1506 C CA . ASP A 1 199 ? -20.472 -44.480 44.024 1.00 40.00 199 ASP A CA 1
ATOM 1507 C C . ASP A 1 199 ? -18.938 -44.448 44.208 1.00 40.00 199 ASP A C 1
ATOM 1509 O O . ASP A 1 199 ? -18.319 -45.506 44.331 1.00 40.00 199 ASP A O 1
ATOM 1513 N N . SER A 1 200 ? -18.328 -43.253 44.182 1.00 38.16 200 SER A N 1
ATOM 1514 C CA . SER A 1 200 ? -16.993 -42.963 44.739 1.00 38.16 200 SER A CA 1
ATOM 1515 C C . SER A 1 200 ? -16.765 -41.443 44.800 1.00 38.16 200 SER A C 1
ATOM 1517 O O . SER A 1 200 ? -16.445 -40.804 43.79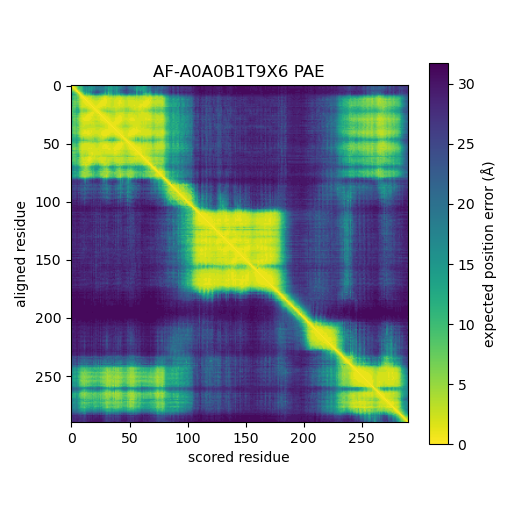6 1.00 38.16 200 SER A O 1
ATOM 1519 N N . ASP A 1 201 ? -16.929 -40.896 46.002 1.00 45.19 201 ASP A N 1
ATOM 1520 C CA . ASP A 1 201 ? -16.727 -39.502 46.426 1.00 45.19 201 ASP A CA 1
ATOM 1521 C C . ASP A 1 201 ? -15.249 -39.046 46.340 1.00 45.19 201 ASP A C 1
ATOM 1523 O O . ASP A 1 201 ? -14.559 -38.891 47.341 1.00 45.19 201 ASP A O 1
ATOM 1527 N N . ASP A 1 202 ? -14.758 -38.792 45.129 1.00 46.03 202 ASP A N 1
ATOM 1528 C CA . ASP A 1 202 ? -13.645 -37.862 44.894 1.00 46.03 202 ASP A CA 1
ATOM 1529 C C . ASP A 1 202 ? -14.044 -36.962 43.720 1.00 46.03 202 ASP A C 1
ATOM 1531 O O . ASP A 1 202 ? -13.648 -37.157 42.566 1.00 46.03 202 ASP A O 1
ATOM 1535 N N . GLU A 1 203 ? -14.909 -35.983 43.997 1.00 49.97 203 GLU A N 1
ATOM 1536 C CA . GLU A 1 203 ? -15.265 -34.946 43.032 1.00 49.97 203 GLU A CA 1
ATOM 1537 C C . GLU A 1 203 ? -14.041 -34.045 42.803 1.00 49.97 203 GLU A C 1
ATOM 1539 O O . GLU A 1 203 ? -13.857 -33.001 43.427 1.00 49.97 203 GLU A O 1
ATOM 1544 N N . ILE A 1 204 ? -13.157 -34.491 41.904 1.00 53.69 204 ILE A N 1
ATOM 1545 C CA . ILE A 1 204 ? -12.090 -33.674 41.325 1.00 53.69 204 ILE A CA 1
ATOM 1546 C C . ILE A 1 204 ? -12.757 -32.381 40.843 1.00 53.69 204 ILE A C 1
ATOM 1548 O O . ILE A 1 204 ? -13.678 -32.477 40.024 1.00 53.69 204 ILE A O 1
ATOM 1552 N N . PRO A 1 205 ? -12.323 -31.193 41.306 1.00 53.97 205 PRO A N 1
ATOM 1553 C CA . PRO A 1 205 ? -12.918 -29.931 40.896 1.00 53.97 205 PRO A CA 1
ATOM 1554 C C . PRO A 1 205 ? -12.928 -29.848 39.372 1.00 53.97 205 PRO A C 1
ATOM 1556 O O . PRO A 1 205 ? -11.878 -29.739 38.733 1.00 53.97 205 PRO A O 1
ATOM 1559 N N . ARG A 1 206 ? -14.113 -29.955 38.769 1.00 55.47 206 ARG A N 1
ATOM 1560 C CA . ARG A 1 206 ? -14.256 -29.816 37.324 1.00 55.47 206 ARG A CA 1
ATOM 1561 C C . ARG A 1 206 ? -14.282 -28.332 37.015 1.00 55.47 206 ARG A C 1
ATOM 1563 O O . ARG A 1 206 ? -15.021 -27.568 37.633 1.00 55.47 206 ARG A O 1
ATOM 1570 N N . LEU A 1 207 ? -13.444 -27.924 36.069 1.00 59.22 207 LEU A N 1
ATOM 1571 C CA . LEU A 1 207 ? -13.478 -26.567 35.543 1.00 59.22 207 LEU A CA 1
ATOM 1572 C C . LEU A 1 207 ? -14.899 -26.264 35.036 1.00 59.22 207 LEU A C 1
ATOM 1574 O O . LEU A 1 207 ? -15.527 -27.153 34.452 1.00 59.22 207 LEU A O 1
ATOM 1578 N N . PRO A 1 208 ? -15.404 -25.033 35.231 1.00 82.06 208 PRO A N 1
ATOM 1579 C CA . PRO A 1 208 ? -16.637 -24.597 34.589 1.00 82.06 208 PRO A CA 1
ATOM 1580 C C . PRO A 1 208 ? -16.577 -24.890 33.087 1.00 82.06 208 PRO A C 1
ATOM 1582 O O . PRO A 1 208 ? -15.519 -24.720 32.477 1.00 82.06 208 PRO A O 1
ATOM 1585 N N . ALA A 1 209 ? -17.693 -25.330 32.501 1.00 75.44 209 ALA A N 1
ATOM 1586 C CA . ALA A 1 209 ? -17.751 -25.761 31.101 1.00 75.44 209 ALA A CA 1
ATOM 1587 C C . ALA A 1 209 ? -17.185 -24.700 30.142 1.00 75.44 209 ALA A C 1
ATOM 1589 O O . ALA A 1 209 ? -16.415 -25.029 29.242 1.00 75.44 209 ALA A O 1
ATOM 1590 N N . ASP A 1 210 ? -17.475 -23.429 30.416 1.00 70.94 210 ASP A N 1
ATOM 1591 C CA . ASP A 1 210 ? -16.985 -22.290 29.642 1.00 70.94 210 ASP A CA 1
ATOM 1592 C C . ASP A 1 210 ? -15.453 -22.177 29.703 1.00 70.94 210 ASP A C 1
ATOM 1594 O O . ASP A 1 210 ? -14.786 -22.042 28.679 1.00 70.94 210 ASP A O 1
ATOM 1598 N N . THR A 1 211 ? -14.864 -22.301 30.896 1.00 71.56 211 THR A N 1
ATOM 1599 C CA . THR A 1 211 ? -13.406 -22.261 31.088 1.00 71.56 211 THR A CA 1
ATOM 1600 C C . THR A 1 211 ? -12.720 -23.459 30.434 1.00 71.56 211 THR A C 1
ATOM 1602 O O . THR A 1 211 ? -11.627 -23.330 29.883 1.00 71.56 211 THR A O 1
ATOM 1605 N N . LEU A 1 212 ? -13.359 -24.629 30.482 1.00 73.94 212 LEU A N 1
ATOM 1606 C CA . LEU A 1 212 ? -12.858 -25.859 29.875 1.00 73.94 212 LEU A CA 1
ATOM 1607 C C . LEU A 1 212 ? -12.859 -25.755 28.341 1.00 73.94 212 LEU A C 1
ATOM 1609 O O . LEU A 1 212 ? -11.869 -26.120 27.711 1.00 73.94 212 LEU A O 1
ATOM 1613 N N . ALA A 1 213 ? -13.910 -25.174 27.755 1.00 75.75 213 ALA A N 1
ATOM 1614 C CA . ALA A 1 213 ? -13.989 -24.895 26.323 1.00 75.75 213 ALA A CA 1
ATOM 1615 C C . ALA A 1 213 ? -12.900 -23.908 25.870 1.00 75.75 213 ALA A C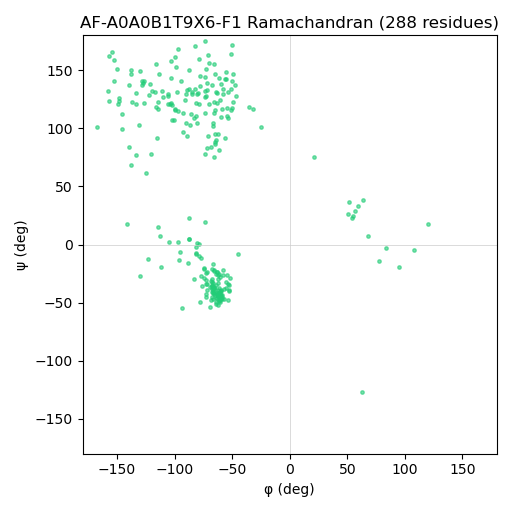 1
ATOM 1617 O O . ALA A 1 213 ? -12.225 -24.153 24.872 1.00 75.75 213 ALA A O 1
ATOM 1618 N N . ILE A 1 214 ? -12.660 -22.842 26.645 1.00 77.25 214 ILE A N 1
ATOM 1619 C CA . ILE A 1 214 ? -11.582 -21.877 26.370 1.00 77.25 214 ILE A CA 1
ATOM 1620 C C . ILE A 1 214 ? -10.209 -22.565 26.405 1.00 77.25 214 ILE A C 1
ATOM 1622 O O . ILE A 1 214 ? -9.375 -22.335 25.531 1.00 77.25 214 ILE A O 1
ATOM 1626 N N . LEU A 1 215 ? -9.965 -23.435 27.390 1.00 69.62 215 LEU A N 1
ATOM 1627 C CA . LEU A 1 215 ? -8.701 -24.168 27.506 1.00 69.62 215 LEU A CA 1
ATOM 1628 C C . LEU A 1 215 ? -8.499 -25.174 26.371 1.00 69.62 215 LEU A C 1
ATOM 1630 O O . LEU A 1 215 ? -7.391 -25.276 25.848 1.00 69.62 215 LEU A O 1
ATOM 1634 N N . GLN A 1 216 ? -9.549 -25.895 25.977 1.00 79.50 216 GLN A N 1
ATOM 1635 C CA . GLN A 1 216 ? -9.497 -26.811 24.837 1.00 79.50 216 GLN A CA 1
ATOM 1636 C C . GLN A 1 216 ? -9.194 -26.054 23.544 1.00 79.50 216 GLN A C 1
ATOM 1638 O O . GLN A 1 216 ? -8.308 -26.462 22.797 1.00 79.50 216 GLN A O 1
ATOM 1643 N N . GLN A 1 217 ? -9.850 -24.913 23.325 1.00 79.00 217 GLN A N 1
ATOM 1644 C CA . GLN A 1 217 ? -9.589 -24.056 22.173 1.00 79.00 217 GLN A CA 1
ATOM 1645 C C . GLN A 1 217 ? -8.145 -23.529 22.168 1.00 79.00 217 GLN A C 1
ATOM 1647 O O . GLN A 1 217 ? -7.474 -23.588 21.141 1.00 79.00 217 GLN A O 1
ATOM 1652 N N . PHE A 1 218 ? -7.627 -23.090 23.317 1.00 76.81 218 PHE A N 1
ATOM 1653 C CA . PHE A 1 218 ? -6.238 -22.642 23.433 1.00 76.81 218 PHE A CA 1
ATOM 1654 C C . PHE A 1 218 ? -5.235 -23.769 23.129 1.00 76.81 218 PHE A C 1
ATOM 1656 O O . PHE A 1 218 ? -4.240 -23.553 22.442 1.00 76.81 218 PHE A O 1
ATOM 1663 N N . GLN A 1 219 ? -5.485 -24.990 23.609 1.00 70.75 219 GLN A N 1
ATOM 1664 C CA . GLN A 1 219 ? -4.625 -26.149 23.332 1.00 70.75 219 GLN A CA 1
ATOM 1665 C C . GLN A 1 219 ? -4.668 -26.575 21.856 1.00 70.75 219 GLN A C 1
ATOM 1667 O O . GLN A 1 219 ? -3.640 -26.960 21.298 1.00 70.75 219 GLN A O 1
ATOM 1672 N N . GLU A 1 220 ? -5.838 -26.483 21.222 1.00 75.88 220 GLU A N 1
ATOM 1673 C CA . GLU A 1 220 ? -6.036 -26.694 19.785 1.00 75.88 220 GLU A CA 1
ATOM 1674 C C . GLU A 1 220 ? -5.216 -25.683 18.964 1.00 75.88 220 GLU A C 1
ATOM 1676 O O . GLU A 1 220 ? -4.485 -26.069 18.052 1.00 75.88 220 GLU A O 1
ATOM 1681 N N . GLU A 1 221 ? -5.276 -24.398 19.334 1.00 62.62 221 GLU A N 1
ATOM 1682 C CA . GLU A 1 221 ? -4.493 -23.323 18.714 1.00 62.62 221 GLU A CA 1
ATOM 1683 C C . GLU A 1 221 ? -2.982 -23.560 18.865 1.00 62.62 221 GLU A C 1
ATOM 1685 O O . GLU A 1 221 ? -2.251 -23.489 17.877 1.00 62.62 221 GLU A O 1
ATOM 1690 N N . GLN A 1 222 ? -2.503 -23.935 20.060 1.00 60.84 222 GLN A N 1
ATOM 1691 C CA . GLN A 1 222 ? -1.085 -24.263 20.282 1.00 60.84 222 GLN A CA 1
ATOM 1692 C C . GLN A 1 222 ? -0.618 -25.459 19.438 1.00 60.84 222 GLN A C 1
ATOM 1694 O O . GLN A 1 222 ? 0.506 -25.457 18.930 1.00 60.84 222 GLN A O 1
ATOM 1699 N N . ARG A 1 223 ? -1.476 -26.471 19.249 1.00 66.44 223 ARG A N 1
ATOM 1700 C CA . ARG A 1 223 ? -1.171 -27.634 18.404 1.00 66.44 223 ARG A CA 1
ATOM 1701 C C . ARG A 1 223 ? -1.075 -27.251 16.926 1.00 66.44 223 ARG A C 1
ATOM 1703 O O . ARG A 1 223 ? -0.098 -27.624 16.282 1.00 66.44 223 ARG A O 1
ATOM 1710 N N . LYS A 1 224 ? -2.016 -26.450 16.413 1.00 55.00 224 LYS A N 1
ATOM 1711 C CA . LYS A 1 224 ? -1.975 -25.929 15.032 1.00 55.00 224 LYS A CA 1
ATOM 1712 C C . LYS A 1 224 ? -0.705 -25.114 14.759 1.00 55.00 224 LYS A C 1
ATOM 1714 O O . LYS A 1 224 ? -0.054 -25.319 13.737 1.00 55.00 224 LYS A O 1
ATOM 1719 N N . ILE A 1 225 ? -0.309 -24.256 15.707 1.00 51.75 225 ILE A N 1
ATOM 1720 C CA . ILE A 1 225 ? 0.934 -23.470 15.632 1.00 51.75 225 ILE A CA 1
ATOM 1721 C C . ILE A 1 225 ? 2.166 -24.389 15.561 1.00 51.75 225 ILE A C 1
ATOM 1723 O O . ILE A 1 225 ? 3.066 -24.151 14.756 1.00 51.75 225 ILE A O 1
ATOM 1727 N N . ALA A 1 226 ? 2.209 -25.450 16.373 1.00 45.38 226 ALA A N 1
ATOM 1728 C CA . ALA A 1 226 ? 3.321 -26.404 16.399 1.00 45.38 226 ALA A CA 1
ATOM 1729 C C . ALA A 1 226 ? 3.422 -27.263 15.123 1.00 45.38 226 ALA A C 1
ATOM 1731 O O . ALA A 1 226 ? 4.524 -27.626 14.714 1.00 45.38 226 ALA A O 1
ATOM 1732 N N . GLU A 1 227 ? 2.293 -27.561 14.477 1.00 50.72 227 GLU A N 1
ATOM 1733 C CA . GLU A 1 227 ? 2.226 -28.331 13.226 1.00 50.72 227 GLU A CA 1
ATOM 1734 C C . GLU A 1 227 ? 2.538 -27.489 11.974 1.00 50.72 227 GLU A C 1
ATOM 1736 O O . GLU A 1 227 ? 2.508 -28.004 10.858 1.00 50.72 227 GLU A O 1
ATOM 1741 N N . GLY A 1 228 ? 2.856 -26.198 12.128 1.00 40.22 228 GLY A N 1
ATOM 1742 C CA . GLY A 1 228 ? 3.145 -25.305 11.001 1.00 40.22 228 GLY A CA 1
ATOM 1743 C C . GLY A 1 228 ? 1.922 -25.008 10.129 1.00 40.22 228 GLY A C 1
ATOM 1744 O O . GLY A 1 228 ? 2.051 -24.338 9.103 1.00 40.22 228 GLY A O 1
ATOM 1745 N N . VAL A 1 229 ? 0.735 -25.456 10.554 1.00 45.41 229 VAL A N 1
ATOM 1746 C CA . VAL A 1 229 ? -0.550 -24.984 10.048 1.00 45.41 229 VAL A CA 1
ATOM 1747 C C . VAL A 1 229 ? -0.716 -23.581 10.610 1.00 45.41 229 VAL A C 1
ATOM 1749 O O . VAL A 1 229 ? -1.314 -23.361 11.662 1.00 45.41 229 VAL A O 1
ATOM 1752 N N . VAL A 1 230 ? -0.106 -22.618 9.921 1.00 44.53 230 VAL A N 1
ATOM 1753 C CA . VAL A 1 230 ? -0.425 -21.208 10.093 1.00 44.53 230 VAL A CA 1
ATOM 1754 C C . VAL A 1 230 ? -1.871 -21.080 9.640 1.00 44.53 230 VAL A C 1
ATOM 1756 O O . VAL A 1 230 ? -2.141 -20.898 8.455 1.00 44.53 230 VAL A O 1
ATOM 1759 N N . ASP A 1 231 ? -2.806 -21.257 10.575 1.00 43.41 231 ASP A N 1
ATOM 1760 C CA . ASP A 1 231 ? -4.157 -20.753 10.393 1.00 43.41 231 ASP A CA 1
ATOM 1761 C C . ASP A 1 231 ? -3.957 -19.288 10.016 1.00 43.41 231 ASP A C 1
ATOM 1763 O O . ASP A 1 231 ? -3.285 -18.536 10.734 1.00 43.41 231 ASP A O 1
ATOM 1767 N N . VAL A 1 232 ? -4.376 -18.980 8.791 1.00 47.25 232 VAL A N 1
ATOM 1768 C CA . VAL A 1 232 ? -4.250 -17.692 8.123 1.00 47.25 232 VAL A CA 1
ATOM 1769 C C . VAL A 1 232 ? -4.422 -16.612 9.181 1.00 47.25 232 VAL A C 1
ATOM 1771 O O . VAL A 1 232 ? -5.459 -16.597 9.844 1.00 47.25 232 VAL A O 1
ATOM 1774 N N . VAL A 1 233 ? -3.380 -15.792 9.390 1.00 48.56 233 VAL A N 1
ATOM 1775 C CA . VAL A 1 233 ? -3.387 -14.632 10.301 1.00 48.56 233 VAL A CA 1
ATOM 1776 C C . VAL A 1 233 ? -4.801 -14.065 10.314 1.00 48.56 233 VAL A C 1
ATOM 1778 O O . VAL A 1 233 ? -5.308 -13.731 9.250 1.00 48.56 233 VAL A O 1
ATOM 1781 N N . ALA A 1 234 ? -5.491 -14.082 11.455 1.00 48.78 234 ALA A N 1
ATOM 1782 C CA . ALA A 1 234 ? -6.922 -13.790 11.468 1.00 48.78 234 ALA A CA 1
ATOM 1783 C C . ALA A 1 234 ? -7.192 -12.442 10.777 1.00 48.78 234 ALA A C 1
ATOM 1785 O O . ALA A 1 234 ? -6.490 -11.470 11.050 1.00 48.78 234 ALA A O 1
ATOM 1786 N N . GLU A 1 235 ? -8.159 -12.406 9.854 1.00 51.19 235 GLU A N 1
ATOM 1787 C CA . GLU A 1 235 ? -8.502 -11.194 9.103 1.00 51.19 235 GLU A CA 1
ATOM 1788 C C . GLU A 1 235 ? -8.804 -10.046 10.066 1.00 51.19 235 GLU A C 1
ATOM 1790 O O . GLU A 1 235 ? -9.818 -10.053 10.771 1.00 51.19 235 GLU A O 1
ATOM 1795 N N . ASP A 1 236 ? -7.918 -9.053 10.098 1.00 56.69 236 ASP A N 1
ATOM 1796 C CA . ASP A 1 236 ? -8.150 -7.837 10.855 1.00 56.69 236 ASP A CA 1
ATOM 1797 C C . ASP A 1 236 ? -8.805 -6.795 9.946 1.00 56.69 236 ASP A C 1
ATOM 1799 O O . ASP A 1 236 ? -8.160 -6.048 9.194 1.00 56.69 236 ASP A O 1
ATOM 1803 N N . TRP A 1 237 ? -10.131 -6.731 10.052 1.00 54.81 237 TRP A N 1
ATOM 1804 C CA . TRP A 1 237 ? -10.964 -5.740 9.379 1.00 54.81 237 TRP A CA 1
ATOM 1805 C C . TRP A 1 237 ? -10.567 -4.299 9.748 1.00 54.81 237 TRP A C 1
ATOM 1807 O O . TRP A 1 237 ? -10.745 -3.392 8.935 1.00 54.81 237 TRP A O 1
ATOM 1817 N N . GLN A 1 238 ? -9.965 -4.064 10.922 1.00 44.09 238 GLN A N 1
ATOM 1818 C CA . GLN A 1 238 ? -9.484 -2.742 11.342 1.00 44.09 238 GLN A CA 1
ATOM 1819 C C . GLN A 1 238 ? -8.202 -2.311 10.619 1.00 44.09 238 GLN A C 1
ATOM 1821 O O . GLN A 1 238 ? -7.908 -1.112 10.572 1.00 44.09 238 GLN A O 1
ATOM 1826 N N . LEU A 1 239 ? -7.460 -3.266 10.052 1.00 50.06 239 LEU A N 1
ATOM 1827 C CA . LEU A 1 239 ? -6.221 -3.045 9.304 1.00 50.06 239 LEU A CA 1
ATOM 1828 C C . LEU A 1 239 ? -6.409 -3.178 7.788 1.00 50.06 239 LEU A C 1
ATOM 1830 O O . LEU A 1 239 ? -5.434 -3.041 7.047 1.00 50.06 239 LEU A O 1
ATOM 1834 N N . SER A 1 240 ? -7.646 -3.423 7.327 1.00 56.16 240 SER A N 1
ATOM 1835 C CA . SER A 1 240 ? -7.949 -3.753 5.925 1.00 56.16 240 SER A CA 1
ATOM 1836 C C . SER A 1 240 ? -7.073 -4.898 5.400 1.00 56.16 240 SER A C 1
ATOM 1838 O O . SER A 1 240 ? -6.636 -4.889 4.247 1.00 56.16 240 SER A O 1
ATOM 1840 N N . GLN A 1 241 ? -6.779 -5.869 6.267 1.00 59.12 241 GLN A N 1
ATOM 1841 C CA . GLN A 1 241 ? -6.046 -7.073 5.905 1.00 59.12 241 GLN A CA 1
ATOM 1842 C C . GLN A 1 241 ? -7.049 -8.125 5.449 1.00 59.12 241 GLN A C 1
ATOM 1844 O O . GLN A 1 241 ? -7.626 -8.851 6.253 1.00 59.12 241 GLN A O 1
ATOM 1849 N N . PHE A 1 242 ? -7.274 -8.158 4.140 1.00 67.19 242 PHE A N 1
ATOM 1850 C CA . PHE A 1 242 ? -8.083 -9.180 3.494 1.00 67.19 242 PHE A CA 1
ATOM 1851 C C . PHE A 1 242 ? -7.157 -10.240 2.919 1.00 67.19 242 PHE A C 1
ATOM 1853 O O . PHE A 1 242 ? -6.196 -9.912 2.214 1.00 67.19 242 PHE A O 1
ATOM 1860 N N . TRP A 1 243 ? -7.454 -11.502 3.197 1.00 73.69 243 TRP A N 1
ATOM 1861 C CA . TRP A 1 243 ? -6.690 -12.613 2.660 1.00 73.69 243 TRP A CA 1
ATOM 1862 C C . TRP A 1 243 ? -7.457 -13.254 1.511 1.00 73.69 243 TRP A C 1
ATOM 1864 O O . TRP A 1 243 ? -8.684 -13.332 1.515 1.00 73.69 243 TRP A O 1
ATOM 1874 N N . TYR A 1 244 ? -6.744 -13.706 0.483 1.00 76.69 244 TYR A N 1
ATOM 1875 C CA . TYR A 1 244 ? -7.398 -14.493 -0.556 1.00 76.69 244 TYR A CA 1
ATOM 1876 C C . TYR A 1 244 ? -7.842 -15.835 0.030 1.00 76.69 244 TYR A C 1
ATOM 1878 O O . TYR A 1 244 ? -7.071 -16.498 0.725 1.00 76.69 244 TYR A O 1
ATOM 1886 N N . ALA A 1 245 ? -9.056 -16.273 -0.307 1.00 80.25 245 ALA A N 1
ATOM 1887 C CA . ALA A 1 245 ? -9.427 -17.670 -0.120 1.00 80.25 245 ALA A CA 1
ATOM 1888 C C . ALA A 1 245 ? -8.416 -18.570 -0.851 1.00 80.25 245 ALA A C 1
ATOM 1890 O O . ALA A 1 245 ? -7.885 -18.182 -1.897 1.00 80.25 245 ALA A O 1
ATOM 1891 N N . SER A 1 246 ? -8.173 -19.775 -0.333 1.00 79.12 246 SER A N 1
ATOM 1892 C CA . SER A 1 246 ? -7.169 -20.698 -0.882 1.00 79.12 246 SER A CA 1
ATOM 1893 C C . SER A 1 246 ? -7.345 -20.951 -2.382 1.00 79.12 246 SER A C 1
ATOM 1895 O O . SER A 1 246 ? -6.369 -20.959 -3.126 1.00 79.12 246 SER A O 1
ATOM 1897 N N . GLU A 1 247 ? -8.591 -21.088 -2.843 1.00 83.56 247 GLU A N 1
ATOM 1898 C CA . GLU A 1 247 ? -8.919 -21.256 -4.264 1.00 83.56 247 GLU A CA 1
ATOM 1899 C C . GLU A 1 247 ? -8.471 -20.049 -5.105 1.00 83.56 247 GLU A C 1
ATOM 1901 O O . GLU A 1 247 ? -7.768 -20.210 -6.104 1.00 83.56 247 GLU A O 1
ATOM 1906 N N . THR A 1 248 ? -8.805 -18.833 -4.663 1.00 86.25 248 THR A N 1
ATOM 1907 C CA . THR A 1 248 ? -8.408 -17.583 -5.323 1.00 86.25 248 THR A CA 1
ATOM 1908 C C . THR A 1 248 ? -6.891 -17.414 -5.334 1.00 86.25 248 THR A C 1
ATOM 1910 O O . THR A 1 248 ? -6.326 -17.043 -6.362 1.00 86.25 248 THR A O 1
ATOM 1913 N N . ALA A 1 249 ? -6.220 -17.699 -4.214 1.00 85.75 249 ALA A N 1
ATOM 1914 C CA . ALA A 1 249 ? -4.768 -17.589 -4.101 1.00 85.75 249 ALA A CA 1
ATOM 1915 C C . ALA A 1 249 ? -4.054 -18.531 -5.082 1.00 85.75 249 ALA A C 1
ATOM 1917 O O . ALA A 1 249 ? -3.180 -18.095 -5.831 1.00 85.75 249 ALA A O 1
ATOM 1918 N N . LEU A 1 250 ? -4.475 -19.799 -5.133 1.00 84.88 250 LEU A N 1
ATOM 1919 C CA . LEU A 1 250 ? -3.931 -20.793 -6.059 1.00 84.88 250 LEU A CA 1
ATOM 1920 C C . LEU A 1 250 ? -4.157 -20.402 -7.518 1.00 84.88 250 LEU A C 1
ATOM 1922 O O . LEU A 1 250 ? -3.237 -20.528 -8.329 1.00 84.88 250 LEU A O 1
ATOM 1926 N N . GLN A 1 251 ? -5.358 -19.927 -7.860 1.00 89.44 251 GLN A N 1
ATOM 1927 C CA . GLN A 1 251 ? -5.645 -19.513 -9.228 1.00 89.44 251 GLN A CA 1
ATOM 1928 C C . GLN A 1 251 ? -4.785 -18.312 -9.629 1.00 89.44 251 GLN A C 1
ATOM 1930 O O . GLN A 1 251 ? -4.149 -18.353 -10.676 1.00 89.44 251 GLN A O 1
ATOM 1935 N N . LEU A 1 252 ? -4.680 -17.287 -8.776 1.00 89.06 252 LEU A N 1
ATOM 1936 C CA . LEU A 1 252 ? -3.818 -16.131 -9.031 1.00 89.06 252 LEU A CA 1
ATOM 1937 C C . LEU A 1 252 ? -2.353 -16.536 -9.215 1.00 89.06 252 LEU A C 1
ATOM 1939 O O . LEU A 1 252 ? -1.718 -16.085 -10.163 1.00 89.06 252 LEU A O 1
ATOM 1943 N N . CYS A 1 253 ? -1.813 -17.406 -8.359 1.00 88.06 253 CYS A N 1
ATOM 1944 C CA . CYS A 1 253 ? -0.439 -17.883 -8.508 1.00 88.06 253 CYS A CA 1
ATOM 1945 C C . CYS A 1 253 ? -0.223 -18.616 -9.845 1.00 88.06 253 CYS A C 1
ATOM 1947 O O . CYS A 1 253 ? 0.803 -18.397 -10.482 1.00 88.06 253 CYS A O 1
ATOM 1949 N N . ARG A 1 254 ? -1.180 -19.434 -10.309 1.00 87.75 254 ARG A N 1
ATOM 1950 C CA . ARG A 1 254 ? -1.097 -20.112 -11.618 1.00 87.75 254 ARG A CA 1
ATOM 1951 C C . ARG A 1 254 ? -1.099 -19.130 -12.783 1.00 87.75 254 ARG A C 1
ATOM 1953 O O . ARG A 1 254 ? -0.222 -19.219 -13.632 1.00 87.75 254 ARG A O 1
ATOM 1960 N N . GLU A 1 255 ? -2.043 -18.193 -12.795 1.00 89.62 255 GLU A N 1
ATOM 1961 C CA . GLU A 1 255 ? -2.140 -17.165 -13.841 1.00 89.62 255 GLU A CA 1
ATOM 1962 C C . GLU A 1 255 ? -0.874 -16.302 -13.884 1.00 89.62 255 GLU A C 1
ATOM 1964 O O . GLU A 1 255 ? -0.358 -15.997 -14.955 1.00 89.62 255 GLU A O 1
ATOM 1969 N N . LEU A 1 256 ? -0.324 -15.942 -12.718 1.00 88.38 256 LEU A N 1
ATOM 1970 C CA . LEU A 1 256 ? 0.922 -15.183 -12.633 1.00 88.38 256 LEU A CA 1
ATOM 1971 C C . LEU A 1 256 ? 2.115 -15.986 -13.160 1.00 88.38 256 LEU A C 1
ATOM 1973 O O . LEU A 1 256 ? 2.939 -15.428 -13.874 1.00 88.38 256 LEU A O 1
ATOM 1977 N N . VAL A 1 257 ? 2.220 -17.277 -12.835 1.00 85.12 257 VAL A N 1
ATOM 1978 C CA . VAL A 1 257 ? 3.297 -18.141 -13.351 1.00 85.12 257 VAL A CA 1
ATOM 1979 C C . VAL A 1 257 ? 3.169 -18.366 -14.860 1.00 85.12 257 VAL A C 1
ATOM 1981 O O . VAL A 1 257 ? 4.190 -18.443 -15.531 1.00 85.12 257 VAL A O 1
ATOM 1984 N N . ASP A 1 258 ? 1.952 -18.448 -15.402 1.00 84.50 258 ASP A N 1
ATOM 1985 C CA . ASP A 1 258 ? 1.721 -18.595 -16.846 1.00 84.50 258 ASP A CA 1
ATOM 1986 C C . ASP A 1 258 ? 2.014 -17.296 -17.616 1.00 84.50 258 ASP A C 1
ATOM 1988 O O . ASP A 1 258 ? 2.677 -17.310 -18.653 1.00 84.50 258 ASP A O 1
ATOM 1992 N N . ALA A 1 259 ? 1.590 -16.151 -17.069 1.00 83.81 259 ALA A N 1
ATOM 1993 C CA . ALA A 1 259 ? 1.836 -14.834 -17.654 1.00 83.81 259 ALA A CA 1
ATOM 1994 C C . ALA A 1 259 ? 3.321 -14.439 -17.628 1.00 83.81 259 ALA A C 1
ATOM 1996 O O . ALA A 1 259 ? 3.795 -13.680 -18.477 1.00 83.81 259 ALA A O 1
ATOM 1997 N N . VAL A 1 260 ? 4.060 -14.927 -16.633 1.00 80.19 260 VAL A N 1
ATOM 1998 C CA . VAL A 1 260 ? 5.490 -14.691 -16.489 1.00 80.19 260 VAL A CA 1
ATOM 1999 C C . VAL A 1 260 ? 6.236 -15.745 -17.305 1.00 80.19 260 VAL A C 1
ATOM 2001 O O . VAL A 1 260 ? 6.387 -16.890 -16.895 1.00 80.19 260 VAL A O 1
ATOM 2004 N N . GLU A 1 261 ? 6.738 -15.355 -18.480 1.00 68.94 261 GLU A N 1
ATOM 2005 C CA . GLU A 1 261 ? 7.581 -16.218 -19.321 1.00 68.94 261 GLU A CA 1
ATOM 2006 C C . GLU A 1 261 ? 8.758 -16.829 -18.525 1.00 68.94 261 GLU A C 1
ATOM 2008 O O . GLU A 1 261 ? 9.126 -16.323 -17.467 1.00 68.94 261 GLU A O 1
ATOM 2013 N N . ARG A 1 262 ? 9.411 -17.883 -19.053 1.00 58.78 262 ARG A N 1
ATOM 2014 C CA . ARG A 1 262 ? 10.382 -18.792 -18.375 1.00 58.78 262 ARG A CA 1
ATOM 2015 C C . ARG A 1 262 ? 11.491 -18.174 -17.481 1.00 58.78 262 ARG A C 1
ATOM 2017 O O . ARG A 1 262 ? 12.221 -18.938 -16.853 1.00 58.78 262 ARG A O 1
ATOM 2024 N N . LYS A 1 263 ? 11.682 -16.850 -17.439 1.00 65.56 263 LYS A N 1
ATOM 2025 C CA . LYS A 1 263 ? 12.662 -16.125 -16.602 1.00 65.56 263 LYS A CA 1
ATOM 2026 C C . LYS A 1 263 ? 12.159 -14.794 -16.012 1.00 65.56 263 LYS A C 1
ATOM 2028 O O . LYS A 1 263 ? 12.981 -13.951 -15.648 1.00 65.56 263 LYS A O 1
ATOM 2033 N N . GLY A 1 264 ? 10.854 -14.546 -15.972 1.00 68.81 264 GLY A N 1
ATOM 2034 C CA . GLY A 1 264 ? 10.342 -13.306 -15.391 1.00 68.81 264 GLY A CA 1
ATOM 2035 C C . GLY A 1 264 ? 10.221 -13.363 -13.861 1.00 68.81 264 GLY A C 1
ATOM 2036 O O . GLY A 1 264 ? 10.393 -14.409 -13.237 1.00 68.81 264 GLY A O 1
ATOM 2037 N N . TRP A 1 265 ? 9.950 -12.207 -13.255 1.00 75.56 265 TRP A N 1
ATOM 2038 C CA . TRP A 1 265 ? 9.938 -12.021 -11.803 1.00 75.56 265 TRP A CA 1
ATOM 2039 C C . TRP A 1 265 ? 8.576 -11.528 -11.333 1.00 75.56 265 TRP A C 1
ATOM 2041 O O . TRP A 1 265 ? 8.005 -10.621 -11.936 1.00 75.56 265 TRP A O 1
ATOM 2051 N N . ILE A 1 266 ? 8.092 -12.080 -10.220 1.00 80.62 266 ILE A N 1
ATOM 2052 C CA . ILE A 1 266 ? 6.842 -11.660 -9.582 1.00 80.62 266 ILE A CA 1
ATOM 2053 C C . ILE A 1 266 ? 7.182 -10.866 -8.324 1.00 80.62 266 ILE A C 1
ATOM 2055 O O . ILE A 1 26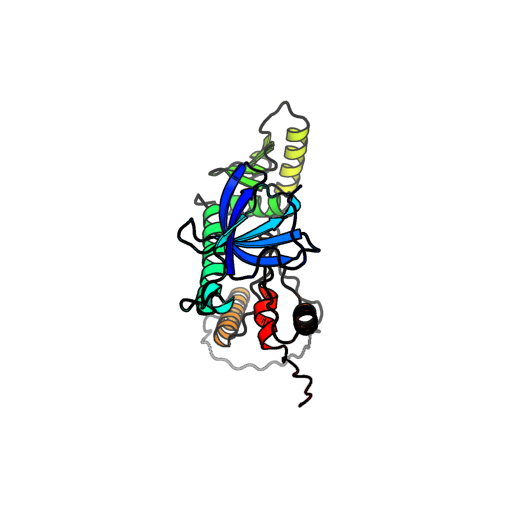6 ? 7.826 -11.376 -7.408 1.00 80.62 266 ILE A O 1
ATOM 2059 N N . ALA A 1 267 ? 6.725 -9.618 -8.265 1.00 78.75 267 ALA A N 1
ATOM 2060 C CA . ALA A 1 267 ? 6.804 -8.800 -7.062 1.00 78.75 267 ALA A CA 1
ATOM 2061 C C . ALA A 1 267 ? 5.452 -8.819 -6.335 1.00 78.75 267 ALA A C 1
ATOM 2063 O O . ALA A 1 267 ? 4.456 -8.322 -6.856 1.00 78.75 267 ALA A O 1
ATOM 2064 N N . CYS A 1 268 ? 5.421 -9.367 -5.119 1.00 77.69 268 CYS A N 1
ATOM 2065 C CA . CYS A 1 268 ? 4.234 -9.333 -4.265 1.00 77.69 268 CYS A CA 1
ATOM 2066 C C . CYS A 1 268 ? 4.200 -8.023 -3.464 1.00 77.69 268 CYS A C 1
ATOM 2068 O O . CYS A 1 268 ? 5.044 -7.807 -2.594 1.00 77.69 268 CYS A O 1
ATOM 2070 N N . ILE A 1 269 ? 3.231 -7.147 -3.746 1.00 78.25 269 ILE A N 1
ATOM 2071 C CA . ILE A 1 269 ? 3.039 -5.872 -3.039 1.00 78.25 269 ILE A CA 1
ATOM 2072 C C . ILE A 1 269 ? 1.695 -5.917 -2.326 1.00 78.25 269 ILE A C 1
ATOM 2074 O O . ILE A 1 269 ? 0.658 -6.027 -2.973 1.00 78.25 269 ILE A O 1
ATOM 2078 N N . SER A 1 270 ? 1.715 -5.821 -0.995 1.00 73.50 270 SER A N 1
ATOM 2079 C CA . SER A 1 270 ? 0.498 -5.831 -0.168 1.00 73.50 270 SER A CA 1
ATOM 2080 C C . SER A 1 270 ? -0.412 -7.047 -0.402 1.00 73.50 270 SER A C 1
ATOM 2082 O O . SER A 1 270 ? -1.602 -6.983 -0.121 1.00 73.50 270 SER A O 1
ATOM 2084 N N . CYS A 1 271 ? 0.141 -8.168 -0.876 1.00 75.00 271 CYS A N 1
ATOM 2085 C CA . CYS A 1 271 ? -0.576 -9.429 -1.078 1.00 75.00 271 CYS A CA 1
ATOM 2086 C C . CYS A 1 271 ? 0.099 -10.605 -0.338 1.00 75.00 271 CYS A C 1
ATOM 2088 O O . CYS A 1 271 ? 0.548 -11.562 -0.973 1.00 75.00 271 CYS A O 1
ATOM 2090 N N . PRO A 1 272 ? 0.202 -10.564 1.006 1.00 72.88 272 PRO A N 1
ATOM 2091 C CA . PRO A 1 272 ? 0.981 -11.559 1.742 1.00 72.88 272 PRO A CA 1
ATOM 2092 C C . PRO A 1 272 ? 0.428 -12.986 1.620 1.00 72.88 272 PRO A C 1
ATOM 2094 O O . PRO A 1 272 ? 1.219 -13.923 1.684 1.00 72.88 272 PRO A O 1
ATOM 2097 N N . THR A 1 273 ? -0.879 -13.166 1.355 1.00 77.88 273 THR A N 1
ATOM 2098 C CA . THR A 1 273 ? -1.466 -14.497 1.108 1.00 77.88 273 THR A CA 1
ATOM 2099 C C . THR A 1 273 ? -0.725 -15.241 0.005 1.00 77.88 273 THR A C 1
ATOM 2101 O O . THR A 1 273 ? -0.362 -16.393 0.194 1.00 77.88 273 THR A O 1
ATOM 2104 N N . LEU A 1 274 ? -0.453 -14.593 -1.136 1.00 79.44 274 LEU A N 1
ATOM 2105 C CA . LEU A 1 274 ? 0.085 -15.279 -2.317 1.00 79.44 274 LEU A CA 1
ATOM 2106 C C . LEU A 1 274 ? 1.462 -15.902 -2.068 1.00 79.44 274 LEU A C 1
ATOM 2108 O O . LEU A 1 274 ? 1.774 -16.936 -2.651 1.00 79.44 274 LEU A O 1
ATOM 2112 N N . ILE A 1 275 ? 2.263 -15.315 -1.171 1.00 77.12 275 ILE A N 1
ATOM 2113 C CA . ILE A 1 275 ? 3.615 -15.796 -0.843 1.00 77.12 275 ILE A CA 1
ATOM 2114 C C . ILE A 1 275 ? 3.581 -17.254 -0.371 1.00 77.12 275 ILE A C 1
ATOM 2116 O O . ILE A 1 275 ? 4.461 -18.033 -0.731 1.00 77.12 275 ILE A O 1
ATOM 2120 N N . GLN A 1 276 ? 2.558 -17.632 0.397 1.00 72.56 276 GLN A N 1
ATOM 2121 C CA . GLN A 1 276 ? 2.424 -18.985 0.939 1.00 72.56 276 GLN A CA 1
ATOM 2122 C C . GLN A 1 276 ? 2.064 -20.004 -0.152 1.00 72.56 276 GLN A C 1
ATOM 2124 O O . GLN A 1 276 ? 2.571 -21.120 -0.134 1.00 72.56 276 GLN A O 1
ATOM 2129 N N . TYR A 1 277 ? 1.275 -19.595 -1.149 1.00 79.12 277 TYR A N 1
ATOM 2130 C CA . TYR A 1 277 ? 0.743 -20.485 -2.186 1.00 79.12 277 TYR A CA 1
ATOM 2131 C C . TYR A 1 277 ? 1.667 -20.654 -3.398 1.00 79.12 277 TYR A C 1
ATOM 2133 O O . TYR A 1 277 ? 1.507 -21.610 -4.155 1.00 79.12 277 TYR A O 1
ATOM 2141 N N . PHE A 1 278 ? 2.669 -19.785 -3.589 1.00 75.75 278 PHE A N 1
ATOM 2142 C CA . PHE A 1 278 ? 3.653 -19.964 -4.667 1.00 75.75 278 PHE A CA 1
ATOM 2143 C C . PHE A 1 278 ? 4.473 -21.255 -4.533 1.00 75.75 278 PHE A C 1
ATOM 2145 O O . PHE A 1 278 ? 4.921 -21.781 -5.548 1.00 75.75 278 PHE A O 1
ATOM 2152 N N . SER A 1 279 ? 4.644 -21.783 -3.316 1.00 70.06 279 SER A N 1
ATOM 2153 C CA . SER A 1 279 ? 5.335 -23.064 -3.083 1.00 70.06 279 SER A CA 1
ATOM 2154 C C . SER A 1 279 ? 4.504 -24.274 -3.528 1.00 70.06 279 SER A C 1
ATOM 2156 O O . SER A 1 279 ? 5.067 -25.318 -3.857 1.00 70.06 279 SER A O 1
ATOM 2158 N N . ASP A 1 280 ? 3.179 -24.116 -3.570 1.00 70.75 280 ASP A N 1
ATOM 2159 C CA . ASP A 1 280 ? 2.215 -25.185 -3.851 1.00 70.75 280 ASP A CA 1
ATOM 2160 C C . ASP A 1 280 ? 1.792 -25.234 -5.322 1.00 70.75 280 ASP A C 1
ATOM 2162 O O . ASP A 1 280 ? 1.192 -26.214 -5.771 1.00 70.75 280 ASP A O 1
ATOM 2166 N N . VAL A 1 281 ? 2.093 -24.188 -6.099 1.00 72.75 281 VAL A N 1
ATOM 2167 C CA . VAL A 1 281 ? 1.891 -24.204 -7.547 1.00 72.75 281 VAL A CA 1
ATOM 2168 C C . VAL A 1 281 ? 3.094 -24.894 -8.187 1.00 72.75 281 VAL A C 1
ATOM 2170 O O . VAL A 1 281 ? 4.182 -24.314 -8.222 1.00 72.75 281 VAL A O 1
ATOM 2173 N N . PRO A 1 282 ? 2.941 -26.121 -8.725 1.00 63.75 282 PRO A N 1
ATOM 2174 C CA . PRO A 1 282 ? 4.016 -26.730 -9.479 1.00 63.75 282 PRO A CA 1
ATOM 2175 C C . PRO A 1 282 ? 4.309 -25.827 -10.672 1.00 63.75 282 PRO A C 1
ATOM 2177 O O . PRO A 1 282 ? 3.422 -25.541 -11.477 1.00 63.75 282 PRO A O 1
ATOM 2180 N N . VAL A 1 283 ? 5.565 -25.407 -10.807 1.00 60.50 283 VAL A N 1
ATOM 2181 C CA . VAL A 1 283 ? 6.061 -24.847 -12.061 1.00 60.50 283 VAL A CA 1
ATOM 2182 C C . VAL A 1 283 ? 6.004 -25.996 -13.059 1.00 60.50 283 VAL A C 1
ATOM 2184 O O . VAL A 1 283 ? 6.934 -26.799 -13.160 1.00 60.50 283 VAL A O 1
ATOM 2187 N N . SER A 1 284 ? 4.864 -26.167 -13.729 1.00 49.78 284 SER A N 1
ATOM 2188 C CA . SER A 1 284 ? 4.725 -27.157 -14.780 1.00 49.78 284 SER A CA 1
ATOM 2189 C C . SER A 1 284 ? 5.659 -26.724 -15.895 1.00 49.78 284 SER A C 1
ATOM 2191 O O . SER A 1 284 ? 5.326 -25.880 -16.725 1.00 49.78 284 SER A O 1
ATOM 2193 N N . PHE A 1 285 ? 6.862 -27.296 -15.888 1.00 44.09 285 PHE A N 1
ATOM 2194 C CA . PHE A 1 285 ? 7.719 -27.366 -17.052 1.00 44.09 285 PHE A CA 1
ATOM 2195 C C . PHE A 1 285 ? 6.900 -28.053 -18.142 1.00 44.09 285 PHE A C 1
ATOM 2197 O O . PHE A 1 285 ? 6.892 -29.279 -18.254 1.00 44.09 285 PHE A O 1
ATOM 2204 N N . TYR A 1 286 ? 6.205 -27.264 -18.959 1.00 35.12 286 TYR A N 1
ATOM 2205 C CA . TYR A 1 286 ? 5.821 -27.709 -20.283 1.00 35.12 286 TYR A CA 1
ATOM 2206 C C . TYR A 1 286 ? 7.126 -27.965 -21.028 1.00 35.12 286 TYR A C 1
ATOM 2208 O O . TYR A 1 286 ? 7.817 -27.059 -21.508 1.00 35.12 286 TYR A O 1
ATOM 2216 N N . GLY A 1 287 ? 7.515 -29.237 -20.992 1.00 31.14 287 GLY A N 1
ATOM 2217 C CA . GLY A 1 287 ? 8.663 -29.754 -21.684 1.00 31.14 287 GLY A CA 1
ATOM 2218 C C . GLY A 1 287 ? 8.525 -29.473 -23.168 1.00 31.14 287 GLY A C 1
ATOM 2219 O O . GLY A 1 287 ? 7.543 -29.833 -23.810 1.00 31.14 287 GLY A O 1
ATOM 2220 N N . THR A 1 288 ? 9.570 -28.903 -23.741 1.00 25.98 288 THR A N 1
ATOM 2221 C CA . THR A 1 288 ? 10.032 -29.370 -25.040 1.00 25.98 288 THR A CA 1
ATOM 2222 C C . THR A 1 288 ? 11.541 -29.214 -25.034 1.00 25.98 288 THR A C 1
ATOM 2224 O O . THR A 1 288 ? 12.066 -28.106 -24.947 1.00 25.98 288 THR A O 1
ATOM 2227 N N . LYS A 1 289 ? 12.232 -30.360 -25.054 1.00 27.88 289 LYS A N 1
ATOM 2228 C CA . LYS A 1 289 ? 13.573 -30.461 -25.630 1.00 27.88 289 LYS A CA 1
ATOM 2229 C C . LYS A 1 289 ? 1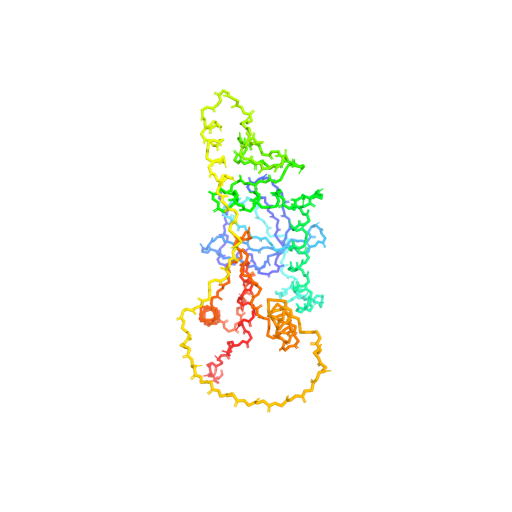3.539 -29.765 -26.991 1.00 27.88 289 LYS A C 1
ATOM 2231 O O . LYS A 1 289 ? 12.635 -30.083 -27.754 1.00 27.88 289 LYS A O 1
ATOM 2236 N N . TYR A 1 290 ? 14.453 -28.840 -27.252 1.00 33.72 290 TYR A N 1
ATOM 2237 C CA . TYR A 1 290 ? 15.568 -28.956 -28.203 1.00 33.72 290 TYR A CA 1
ATOM 2238 C C . TYR A 1 290 ? 16.527 -27.794 -27.948 1.00 33.72 290 TYR A C 1
ATOM 2240 O O . TYR A 1 290 ? 16.037 -26.655 -27.797 1.00 33.72 290 TYR A O 1
#